Protein AF-A0A151BW01-F1 (afdb_monomer)

Solvent-accessible surface area (backbone atoms only — not comparable to full-atom values): 12232 Å² total; per-residue (Å²): 141,89,85,89,82,82,90,78,86,87,81,85,80,91,84,87,87,84,90,73,90,76,81,84,79,89,71,73,76,72,93,70,74,77,77,70,55,69,69,57,53,52,52,72,67,58,71,67,96,60,65,90,52,59,67,59,53,52,50,49,53,52,49,52,55,48,51,51,53,50,50,45,50,50,34,24,42,71,52,39,68,89,53,40,57,84,90,61,43,56,75,69,49,48,53,51,48,44,63,58,44,15,43,91,46,64,37,64,53,49,54,60,50,50,51,54,43,54,59,48,46,71,45,96,42,70,66,41,42,57,49,35,54,53,48,52,52,51,52,51,51,51,50,52,52,50,43,53,54,48,45,55,53,51,50,52,53,45,29,70,74,66,76,41,80,76,61,90,64,50,61,61,50,53,45,57,54,44,52,47,46,75,87,77,42,78,46,44,70,88,50,52,70,75,52,87,85,132

Radius of gyration: 32.84 Å; Cα contacts (8 Å, |Δi|>4): 113; chains: 1; bounding box: 94×58×74 Å

Structure (mmCIF, N/CA/C/O backbone):
data_AF-A0A151BW01-F1
#
_entry.id   AF-A0A151BW01-F1
#
loop_
_atom_site.group_PDB
_atom_site.id
_atom_site.type_symbol
_atom_site.label_atom_id
_atom_site.label_alt_id
_atom_site.label_comp_id
_atom_site.label_asym_id
_atom_site.label_entity_id
_atom_site.label_seq_id
_atom_site.pdbx_PDB_ins_code
_atom_site.Cartn_x
_atom_site.Cartn_y
_atom_site.Cartn_z
_atom_site.occupancy
_atom_site.B_iso_or_equiv
_atom_site.auth_seq_id
_atom_site.auth_comp_id
_atom_site.auth_asym_id
_atom_site.auth_atom_id
_atom_site.pdbx_PDB_model_num
ATOM 1 N N . MET A 1 1 ? -10.322 -36.335 32.040 1.00 43.22 1 MET A N 1
ATOM 2 C CA . MET A 1 1 ? -11.675 -36.207 32.621 1.00 43.22 1 MET A CA 1
ATOM 3 C C . MET A 1 1 ? -12.590 -35.626 31.557 1.00 43.22 1 MET A C 1
ATOM 5 O O . MET A 1 1 ? -12.487 -34.445 31.257 1.00 43.22 1 MET A O 1
ATOM 9 N N . PHE A 1 2 ? -13.390 -36.480 30.919 1.00 48.53 2 PHE A N 1
ATOM 10 C CA . PHE A 1 2 ? -14.370 -36.104 29.899 1.00 48.53 2 PHE A CA 1
ATOM 11 C C . PHE A 1 2 ? -15.756 -36.086 30.546 1.00 48.53 2 PHE A C 1
ATOM 13 O O . PHE A 1 2 ? -16.154 -37.080 31.145 1.00 48.53 2 PHE A O 1
ATOM 20 N N . GLY A 1 3 ? -16.472 -34.968 30.431 1.00 44.78 3 GLY A N 1
ATOM 21 C CA . GLY A 1 3 ? -17.855 -34.820 30.879 1.00 44.78 3 GLY A CA 1
ATOM 22 C C . GLY A 1 3 ? -18.691 -34.240 29.745 1.00 44.78 3 GLY A C 1
ATOM 23 O O . GLY A 1 3 ? -18.504 -33.087 29.367 1.00 44.78 3 GLY A O 1
ATOM 24 N N . ARG A 1 4 ? -19.564 -35.074 29.176 1.00 48.62 4 ARG A N 1
ATOM 25 C CA . ARG A 1 4 ? -20.516 -34.761 28.105 1.00 48.62 4 ARG A CA 1
ATOM 26 C C . ARG A 1 4 ? -21.902 -34.629 28.737 1.00 48.62 4 ARG A C 1
ATOM 28 O O . ARG A 1 4 ? -22.382 -35.587 29.332 1.00 48.62 4 ARG A O 1
ATOM 35 N N . SER A 1 5 ? -22.550 -33.482 28.578 1.00 41.91 5 SER A N 1
ATOM 36 C CA . SER A 1 5 ? -23.976 -33.279 28.871 1.00 41.91 5 SER A CA 1
ATOM 37 C C . SER A 1 5 ? -24.581 -32.523 27.686 1.00 41.91 5 SER A C 1
ATOM 39 O O . SER A 1 5 ? -24.151 -31.410 27.408 1.00 41.91 5 SER A O 1
ATOM 41 N N . LYS A 1 6 ? -25.292 -33.215 26.793 1.00 39.84 6 LYS A N 1
ATOM 42 C CA . LYS A 1 6 ? -26.737 -33.522 26.803 1.00 39.84 6 LYS A CA 1
ATOM 43 C C . LYS A 1 6 ? -27.500 -32.381 26.122 1.00 39.84 6 LYS A C 1
ATOM 45 O O . LYS A 1 6 ? -27.842 -31.388 26.751 1.00 39.84 6 LYS A O 1
ATOM 50 N N . ASP A 1 7 ? -27.689 -32.560 24.818 1.00 40.50 7 ASP A N 1
ATOM 51 C CA . ASP A 1 7 ? -28.583 -31.771 23.980 1.00 40.50 7 ASP A CA 1
ATOM 52 C C . ASP A 1 7 ? -30.031 -31.970 24.441 1.00 40.50 7 ASP A C 1
ATOM 54 O O . ASP A 1 7 ? -30.481 -33.100 24.643 1.00 40.50 7 ASP A O 1
ATOM 58 N N . SER A 1 8 ? -30.764 -30.871 24.579 1.00 38.38 8 SER A N 1
ATOM 59 C CA . SER A 1 8 ? -32.223 -30.864 24.595 1.00 38.38 8 SER A CA 1
ATOM 60 C C . SER A 1 8 ? -32.685 -29.881 23.530 1.00 38.38 8 SER A C 1
ATOM 62 O O . SER A 1 8 ? -32.429 -28.679 23.611 1.00 38.38 8 SER A O 1
ATOM 64 N N . VAL A 1 9 ? -33.295 -30.468 22.509 1.00 41.62 9 VAL A N 1
ATOM 65 C CA . VAL A 1 9 ? -33.864 -29.862 21.312 1.00 41.62 9 VAL A CA 1
ATOM 66 C C . VAL A 1 9 ? -34.928 -28.829 21.682 1.00 41.62 9 VAL A C 1
ATOM 68 O O . VAL A 1 9 ? -35.750 -29.044 22.568 1.00 41.62 9 VAL A O 1
ATOM 71 N N . VAL A 1 10 ? -34.870 -27.700 20.981 1.00 36.47 10 VAL A N 1
ATOM 72 C CA . VAL A 1 10 ? -35.863 -26.628 20.978 1.00 36.47 10 VAL A CA 1
ATOM 73 C C . VAL A 1 10 ? -36.967 -27.023 20.001 1.00 36.47 10 VAL A C 1
ATOM 75 O O . VAL A 1 10 ? -36.716 -27.087 18.801 1.00 36.47 10 VAL A O 1
ATOM 78 N N . GLU A 1 11 ? -38.180 -27.241 20.499 1.00 39.88 11 GLU A N 1
ATOM 79 C CA . GLU A 1 11 ? -39.394 -27.189 19.683 1.00 39.88 11 GLU A CA 1
ATOM 80 C C . GLU A 1 11 ? -40.162 -25.908 20.009 1.00 39.88 11 GLU A C 1
ATOM 82 O O . GLU A 1 11 ? -40.456 -25.586 21.158 1.00 39.88 11 GLU A O 1
ATOM 87 N N . THR A 1 12 ? -40.432 -25.152 18.950 1.00 38.84 12 THR A N 1
ATOM 88 C CA . THR A 1 12 ? -41.345 -24.009 18.924 1.00 38.84 12 THR A CA 1
ATOM 89 C C . THR A 1 12 ? -42.757 -24.548 18.707 1.00 38.84 12 THR A C 1
ATOM 91 O O . THR A 1 12 ? -42.923 -25.451 17.888 1.00 38.84 12 THR A O 1
ATOM 94 N N . PRO A 1 13 ? -43.784 -23.954 19.330 1.00 42.38 13 PRO A N 1
ATOM 95 C CA . PRO A 1 13 ? -44.940 -23.613 18.506 1.00 42.38 13 PRO A CA 1
ATOM 96 C C . PRO A 1 13 ? -45.416 -22.175 18.716 1.00 42.38 13 PRO A C 1
ATOM 98 O O . PRO A 1 13 ? -45.634 -21.700 19.829 1.00 42.38 13 PRO A O 1
ATOM 101 N N . GLN A 1 14 ? -45.607 -21.508 17.580 1.00 37.25 14 GLN A N 1
ATOM 102 C CA . GLN A 1 14 ? -46.474 -20.351 17.425 1.00 37.25 14 GLN A CA 1
ATOM 103 C C . GLN A 1 14 ? -47.928 -20.753 17.704 1.00 37.25 14 GLN A C 1
ATOM 105 O O . GLN A 1 14 ? -48.396 -21.742 17.148 1.00 37.25 14 GLN A O 1
ATOM 110 N N . ALA A 1 15 ? -48.654 -19.934 18.464 1.00 34.16 15 ALA A N 1
ATOM 111 C CA . ALA A 1 15 ? -50.074 -19.670 18.244 1.00 34.16 15 ALA A CA 1
ATOM 112 C C . ALA A 1 15 ? -50.469 -18.364 18.954 1.00 34.16 15 ALA A C 1
ATOM 114 O O . ALA A 1 15 ? -50.120 -18.114 20.105 1.00 34.16 15 ALA A O 1
ATOM 115 N N . THR A 1 16 ? -51.186 -17.518 18.232 1.00 33.16 16 THR A N 1
ATOM 116 C CA . THR A 1 16 ? -51.875 -16.297 18.670 1.00 33.16 16 THR A CA 1
ATOM 117 C C . THR A 1 16 ? -53.297 -16.429 18.112 1.00 33.16 16 THR A C 1
ATOM 119 O O . THR A 1 16 ? -53.435 -17.049 17.057 1.00 33.16 16 THR A O 1
ATOM 122 N N . PRO A 1 17 ? -54.317 -15.728 18.620 1.00 45.53 17 PRO A N 1
ATOM 123 C CA . PRO A 1 17 ? -54.811 -15.581 19.991 1.00 45.53 17 PRO A CA 1
ATOM 124 C C . PRO A 1 17 ? -56.249 -16.147 20.110 1.00 45.53 17 PRO A C 1
ATOM 126 O O . PRO A 1 17 ? -57.009 -16.091 19.150 1.00 45.53 17 PRO A O 1
ATOM 129 N N . GLU A 1 18 ? -56.687 -16.588 21.291 1.00 39.75 18 GLU A N 1
ATOM 130 C CA . GLU A 1 18 ? -58.127 -16.681 21.576 1.00 39.75 18 GLU A CA 1
ATOM 131 C C . GLU A 1 18 ? -58.464 -15.850 22.810 1.00 39.75 18 GLU A C 1
ATOM 133 O O . GLU A 1 18 ? -57.923 -16.025 23.902 1.00 39.75 18 GLU A O 1
ATOM 138 N N . VAL A 1 19 ? -59.323 -14.866 22.562 1.00 42.59 19 VAL A N 1
ATOM 139 C CA . VAL A 1 19 ? -59.980 -14.022 23.545 1.00 42.59 19 VAL A CA 1
ATOM 140 C C . VAL A 1 19 ? -61.129 -14.838 24.117 1.00 42.59 19 VAL A C 1
ATOM 142 O O . VAL A 1 19 ? -62.092 -15.129 23.416 1.00 42.59 19 VAL A O 1
ATOM 145 N N . SER A 1 20 ? -61.051 -15.1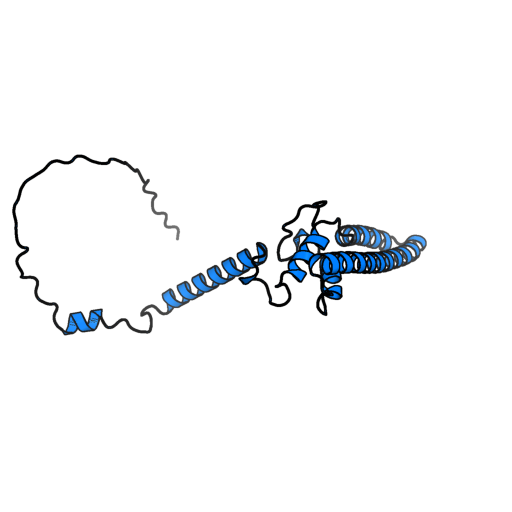64 25.399 1.00 41.81 20 SER A N 1
ATOM 146 C CA . SER A 1 20 ? -62.217 -15.542 26.186 1.00 41.81 20 SER A CA 1
ATOM 147 C C . SER A 1 20 ? -62.223 -14.688 27.442 1.00 41.81 20 SER A C 1
ATOM 149 O O . SER A 1 20 ? -61.386 -14.845 28.334 1.00 41.81 20 SER A O 1
ATOM 151 N N . GLU A 1 21 ? -63.151 -13.735 27.447 1.00 49.31 21 GLU A N 1
ATOM 152 C CA . GLU A 1 21 ? -63.582 -12.985 28.613 1.00 49.31 21 GLU A CA 1
ATOM 153 C C . GLU A 1 21 ? -63.862 -13.938 29.775 1.00 49.31 21 GLU A C 1
ATOM 155 O O . GLU A 1 21 ? -64.714 -14.821 29.684 1.00 49.31 21 GLU A O 1
ATOM 160 N N . VAL A 1 22 ? -63.201 -13.701 30.905 1.00 43.34 22 VAL A N 1
ATOM 161 C CA . VAL A 1 22 ? -63.796 -14.018 32.199 1.00 43.34 22 VAL A CA 1
ATOM 162 C C . VAL A 1 22 ? -63.740 -12.752 33.031 1.00 43.34 22 VAL A C 1
ATOM 164 O O . VAL A 1 22 ? -62.682 -12.242 33.401 1.00 43.34 22 VAL A O 1
ATOM 167 N N . LEU A 1 23 ? -64.936 -12.211 33.212 1.00 38.78 23 LEU A N 1
ATOM 168 C CA . LEU A 1 23 ? -65.276 -11.064 34.021 1.00 38.78 23 LEU A CA 1
ATOM 169 C C . LEU A 1 23 ? -64.664 -11.148 35.422 1.00 38.78 23 LEU A C 1
ATOM 171 O O . LEU A 1 23 ? -64.753 -12.162 36.106 1.00 38.78 23 LEU A O 1
ATOM 175 N N . ALA A 1 24 ? -64.123 -10.005 35.837 1.00 45.88 24 ALA A N 1
ATOM 176 C CA . ALA A 1 24 ? -64.207 -9.459 37.183 1.00 45.88 24 ALA A CA 1
ATOM 177 C C . ALA A 1 24 ? -64.092 -10.454 38.353 1.00 45.88 24 ALA A C 1
ATOM 179 O O . ALA A 1 24 ? -65.072 -10.958 38.893 1.00 45.88 24 ALA A O 1
ATOM 180 N N . THR A 1 25 ? -62.895 -10.524 38.924 1.00 35.81 25 THR A N 1
ATOM 181 C CA . THR A 1 25 ? -62.794 -10.394 40.379 1.00 35.81 25 THR A CA 1
ATOM 182 C C . THR A 1 25 ? -61.649 -9.444 40.677 1.00 35.81 25 THR A C 1
ATOM 184 O O . THR A 1 25 ? -60.477 -9.764 40.500 1.00 35.81 25 THR A O 1
ATOM 187 N N . GLY A 1 26 ? -62.004 -8.223 41.075 1.00 41.78 26 GLY A N 1
ATOM 188 C CA . GLY A 1 26 ? -61.075 -7.288 41.684 1.00 41.78 26 GLY A CA 1
ATOM 189 C C . GLY A 1 26 ? -60.636 -7.827 43.038 1.00 41.78 26 GLY A C 1
ATOM 190 O O . GLY A 1 26 ? -61.122 -7.380 44.070 1.00 41.78 26 GLY A O 1
ATOM 191 N N . GLU A 1 27 ? -59.705 -8.776 43.050 1.00 42.97 27 GLU A N 1
ATOM 192 C CA . GLU A 1 27 ? -58.884 -9.002 44.228 1.00 42.97 27 GLU A CA 1
ATOM 193 C C . GLU A 1 27 ? -57.796 -7.935 44.221 1.00 42.97 27 GLU A C 1
ATOM 195 O O . GLU A 1 27 ? -56.745 -8.051 43.591 1.00 42.97 27 GLU A O 1
ATOM 200 N N . THR A 1 28 ? -58.075 -6.837 44.921 1.00 50.56 28 THR A N 1
ATOM 201 C CA . THR A 1 28 ? -57.032 -5.923 45.370 1.00 50.56 28 THR A CA 1
ATOM 202 C C . THR A 1 28 ? -55.986 -6.763 46.096 1.00 50.56 28 THR A C 1
ATOM 204 O O . THR A 1 28 ? -56.240 -7.302 47.173 1.00 50.56 28 THR A O 1
ATOM 207 N N . ALA A 1 29 ? -54.820 -6.944 45.465 1.00 54.56 29 ALA A N 1
ATOM 208 C CA . ALA A 1 29 ? -53.708 -7.684 46.041 1.00 54.56 29 ALA A CA 1
ATOM 209 C C . ALA A 1 29 ? -53.467 -7.145 47.453 1.00 54.56 29 ALA A C 1
ATOM 211 O O . ALA A 1 29 ? -53.063 -5.990 47.622 1.00 54.56 29 ALA A O 1
ATOM 212 N N . LYS A 1 30 ? -53.803 -7.958 48.463 1.00 53.34 30 LYS A N 1
ATOM 213 C CA . LYS A 1 30 ? -53.772 -7.565 49.872 1.00 53.34 30 LYS A CA 1
ATOM 214 C C . LYS A 1 30 ? -52.422 -6.912 50.152 1.00 53.34 30 LYS A C 1
ATOM 216 O O . LYS A 1 30 ? -51.369 -7.533 49.988 1.00 53.34 30 LYS A O 1
ATOM 221 N N . LYS A 1 31 ? -52.457 -5.634 50.535 1.00 57.66 31 LYS A N 1
ATOM 222 C CA . LYS A 1 31 ? -51.293 -4.822 50.900 1.00 57.66 31 LYS A CA 1
ATOM 223 C C . LYS A 1 31 ? -50.710 -5.393 52.194 1.00 57.66 31 LYS A C 1
ATOM 225 O O . LYS A 1 31 ? -51.052 -4.963 53.285 1.00 57.66 31 LYS A O 1
ATOM 230 N N . GLY A 1 32 ? -49.911 -6.443 52.053 1.00 55.53 32 GLY A N 1
ATOM 231 C CA . GLY A 1 32 ? -49.445 -7.271 53.164 1.00 55.53 32 GLY A CA 1
ATOM 232 C C . GLY A 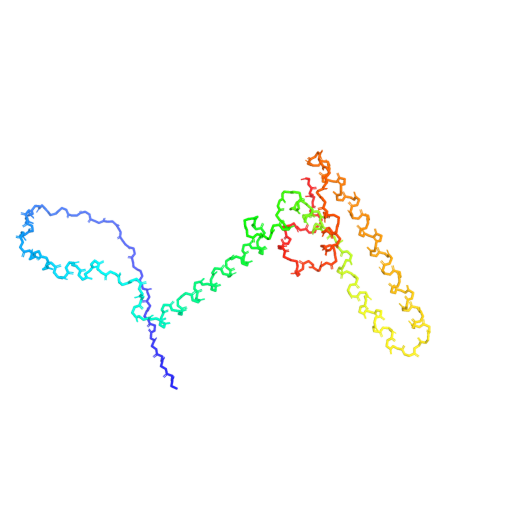1 32 ? -48.105 -7.945 52.897 1.00 55.53 32 GLY A C 1
ATOM 233 O O . GLY A 1 32 ? -47.732 -8.862 53.621 1.00 55.53 32 GLY A O 1
ATOM 234 N N . ARG A 1 33 ? -47.359 -7.508 51.873 1.00 63.50 33 ARG A N 1
ATOM 235 C CA . ARG A 1 33 ? -45.932 -7.831 51.816 1.00 63.50 33 ARG A CA 1
ATOM 236 C C . ARG A 1 33 ? -45.209 -6.908 52.795 1.00 63.50 33 ARG A C 1
ATOM 238 O O . ARG A 1 33 ? -45.363 -5.692 52.661 1.00 63.50 33 ARG A O 1
ATOM 245 N N . PRO A 1 34 ? -44.471 -7.457 53.778 1.00 75.94 34 PRO A N 1
ATOM 246 C CA . PRO A 1 34 ? -43.636 -6.656 54.655 1.00 75.94 34 PRO A CA 1
ATOM 247 C C . PRO A 1 34 ? -42.766 -5.743 53.798 1.00 75.94 34 PRO A C 1
ATOM 249 O O . PRO A 1 34 ? -42.139 -6.206 52.840 1.00 75.94 34 PRO A O 1
ATOM 252 N N . THR A 1 35 ? -42.748 -4.448 54.107 1.00 71.50 35 THR A N 1
ATOM 253 C CA . THR A 1 35 ? -41.733 -3.566 53.541 1.00 71.50 35 THR A CA 1
ATOM 254 C C . THR A 1 35 ? -40.372 -4.162 53.905 1.00 71.50 35 THR A C 1
ATOM 256 O O . THR A 1 35 ? -40.151 -4.472 55.081 1.00 71.50 35 THR A O 1
ATOM 259 N N . PRO A 1 36 ? -39.486 -4.409 52.921 1.00 74.62 36 PRO A N 1
ATOM 260 C CA . PRO A 1 36 ? -38.210 -5.053 53.186 1.00 74.62 36 PRO A CA 1
ATOM 261 C C . PRO A 1 36 ? -37.475 -4.265 54.262 1.00 74.62 36 PRO A C 1
ATOM 263 O O . PRO A 1 36 ? -37.464 -3.028 54.268 1.00 74.62 36 PRO A O 1
ATOM 266 N N . LYS A 1 37 ? -36.908 -4.992 55.222 1.00 76.81 37 LYS A N 1
ATOM 267 C CA . LYS A 1 37 ? -36.262 -4.393 56.387 1.00 76.81 37 LYS A CA 1
ATOM 268 C C . LYS A 1 37 ? -35.158 -3.468 55.876 1.00 76.81 37 LYS A C 1
ATOM 270 O O . LYS A 1 37 ? -34.424 -3.842 54.968 1.00 76.81 37 LYS A O 1
ATOM 275 N N . ARG A 1 38 ? -35.007 -2.268 56.451 1.00 76.69 38 ARG A N 1
ATOM 276 C CA . ARG A 1 38 ? -34.058 -1.236 55.973 1.00 76.69 38 ARG A CA 1
ATOM 277 C C . ARG A 1 38 ? -32.662 -1.789 55.634 1.00 76.69 38 ARG A C 1
ATOM 279 O O . ARG A 1 38 ? -32.076 -1.393 54.638 1.00 76.69 38 ARG A O 1
ATOM 286 N N . LYS A 1 39 ? -32.175 -2.763 56.410 1.00 75.12 39 LYS A N 1
ATOM 287 C CA . LYS A 1 39 ? -30.898 -3.462 56.188 1.00 75.12 39 LYS A CA 1
ATOM 288 C C . LYS A 1 39 ? -30.840 -4.253 54.869 1.00 75.12 39 LYS A C 1
ATOM 290 O O . LYS A 1 39 ? -29.799 -4.270 54.226 1.00 75.12 39 LYS A O 1
ATOM 295 N N . GLU A 1 40 ? -31.930 -4.897 54.469 1.00 75.31 40 GLU A N 1
ATOM 296 C CA . GLU A 1 40 ? -32.047 -5.649 53.210 1.00 75.31 40 GLU A CA 1
ATOM 297 C C . GLU A 1 40 ? -32.170 -4.701 52.015 1.00 75.31 40 GLU A C 1
ATOM 299 O O . GLU A 1 40 ? -31.517 -4.915 50.997 1.00 75.31 40 GLU A O 1
ATOM 304 N N . ALA A 1 41 ? -32.925 -3.607 52.169 1.00 74.94 41 ALA A N 1
ATOM 305 C CA . ALA A 1 41 ? -32.990 -2.549 51.163 1.00 74.94 41 ALA A CA 1
ATOM 306 C C . ALA A 1 41 ? -31.609 -1.898 50.952 1.00 74.94 41 ALA A C 1
ATOM 308 O O . ALA A 1 41 ? -31.155 -1.757 49.819 1.00 74.94 41 ALA A O 1
ATOM 309 N N . GLU A 1 42 ? -30.894 -1.575 52.035 1.00 75.62 42 GLU A N 1
ATOM 310 C CA . GLU A 1 42 ? -29.533 -1.031 51.978 1.00 75.62 42 GLU A CA 1
ATOM 311 C C . GLU A 1 42 ? -28.520 -2.035 51.406 1.00 75.62 42 GLU A C 1
ATOM 313 O O . GLU A 1 42 ? -27.635 -1.630 50.659 1.00 75.62 42 GLU A O 1
ATOM 318 N N . ALA A 1 43 ? -28.636 -3.334 51.703 1.00 71.75 43 ALA A N 1
ATOM 319 C CA . ALA A 1 43 ? -27.770 -4.366 51.127 1.00 71.75 43 ALA A CA 1
ATOM 320 C C . ALA A 1 43 ? -28.016 -4.562 49.621 1.00 71.75 43 ALA A C 1
ATOM 322 O O . ALA A 1 43 ? -27.059 -4.684 48.864 1.00 71.75 43 ALA A O 1
ATOM 323 N N . ALA A 1 44 ? -29.273 -4.516 49.173 1.00 69.31 44 ALA A N 1
ATOM 324 C CA . ALA A 1 44 ? -29.622 -4.581 47.753 1.00 69.31 44 ALA A CA 1
ATOM 325 C C . ALA A 1 44 ? -29.164 -3.335 46.967 1.00 69.31 44 ALA A C 1
ATOM 327 O O . ALA A 1 44 ? -28.837 -3.426 45.782 1.00 69.31 44 ALA A O 1
ATOM 328 N N . LEU A 1 45 ? -29.109 -2.172 47.627 1.00 70.56 45 LEU A N 1
ATOM 329 C CA . LEU A 1 45 ? -28.576 -0.920 47.075 1.00 70.56 45 LEU A CA 1
ATOM 330 C C . LEU A 1 45 ? -27.039 -0.873 47.069 1.00 70.56 45 LEU A C 1
ATOM 332 O O . LEU A 1 45 ? -26.447 -0.180 46.239 1.00 70.56 45 LEU A O 1
ATOM 336 N N . ARG A 1 46 ? -26.371 -1.625 47.953 1.00 69.38 46 ARG A N 1
ATOM 337 C CA . ARG A 1 46 ? -24.909 -1.759 47.985 1.00 69.38 46 ARG A CA 1
ATOM 338 C C . ARG A 1 46 ? -24.447 -2.692 46.866 1.00 69.38 46 ARG A C 1
ATOM 340 O O . ARG A 1 46 ? -24.160 -3.861 47.086 1.00 69.38 46 ARG A O 1
ATOM 347 N N . ARG A 1 47 ? -24.321 -2.155 45.652 1.00 64.69 47 ARG A N 1
ATOM 348 C CA . ARG A 1 47 ? -23.511 -2.782 44.599 1.00 64.69 47 ARG A CA 1
ATOM 349 C C . ARG A 1 47 ? -22.036 -2.503 44.906 1.00 64.69 47 ARG A C 1
ATOM 351 O O . ARG A 1 47 ? -21.635 -1.340 44.817 1.00 64.69 47 ARG A O 1
ATOM 358 N N . PRO A 1 48 ? -21.228 -3.501 45.304 1.00 66.44 48 PRO A N 1
ATOM 359 C CA . PRO A 1 48 ? -19.813 -3.271 45.549 1.00 66.44 48 PRO A CA 1
ATOM 360 C C . PRO A 1 48 ? -19.147 -2.809 44.248 1.00 66.44 48 PRO A C 1
ATOM 362 O O . PRO A 1 48 ? -19.340 -3.400 43.187 1.00 66.44 48 PRO A O 1
ATOM 365 N N . LEU A 1 49 ? -18.353 -1.739 44.332 1.00 64.12 49 LEU A N 1
ATOM 366 C CA . LEU A 1 49 ? -17.623 -1.160 43.194 1.00 64.12 49 LEU A CA 1
ATOM 367 C C . LEU A 1 49 ? -16.593 -2.147 42.597 1.00 64.12 49 LEU A C 1
ATOM 369 O O . LEU A 1 49 ? -16.088 -1.944 41.496 1.00 64.12 49 LEU A O 1
ATOM 373 N N . VAL A 1 50 ? -16.284 -3.219 43.334 1.00 61.03 50 VAL A N 1
ATOM 374 C CA . VAL A 1 50 ? -15.390 -4.309 42.948 1.00 61.03 50 VAL A CA 1
ATOM 375 C C . VAL A 1 50 ? -16.217 -5.596 42.860 1.00 61.03 50 VAL A C 1
ATOM 377 O O . VAL A 1 50 ? -16.820 -5.977 43.862 1.00 61.03 50 VAL A O 1
ATOM 380 N N . PRO A 1 51 ? -16.242 -6.285 41.704 1.00 66.50 51 PRO A N 1
ATOM 381 C CA . PRO A 1 51 ? -16.875 -7.594 41.584 1.00 66.50 51 PRO A CA 1
ATOM 382 C C . PRO A 1 51 ? -16.262 -8.571 42.591 1.00 66.50 51 PRO A C 1
ATOM 384 O O . PRO A 1 51 ? -15.034 -8.681 42.657 1.00 66.50 51 PRO A O 1
ATOM 387 N N . GLU A 1 52 ? -17.098 -9.276 43.357 1.00 69.69 52 GLU A N 1
ATOM 388 C CA . GLU A 1 52 ? -16.627 -10.218 44.386 1.00 69.69 52 GLU A CA 1
ATOM 389 C C . GLU A 1 52 ? -15.727 -11.309 43.782 1.00 69.69 52 GLU A C 1
ATOM 391 O O . GLU A 1 52 ? -14.671 -11.631 44.328 1.00 69.69 52 GLU A O 1
ATOM 396 N N . ASP A 1 53 ? -16.041 -11.754 42.562 1.00 72.88 53 ASP A N 1
ATOM 397 C CA . ASP A 1 53 ? -15.176 -12.622 41.770 1.00 72.88 53 ASP A CA 1
ATOM 398 C C . ASP A 1 53 ? -14.232 -11.827 40.856 1.00 72.88 53 ASP A C 1
ATOM 400 O O . ASP A 1 53 ? -14.395 -11.718 39.637 1.00 72.88 53 ASP A O 1
ATOM 404 N N . ARG A 1 54 ? -13.133 -11.332 41.432 1.00 73.69 54 ARG A N 1
ATOM 405 C CA . ARG A 1 54 ? -12.065 -10.645 40.672 1.00 73.69 54 ARG A CA 1
ATOM 406 C C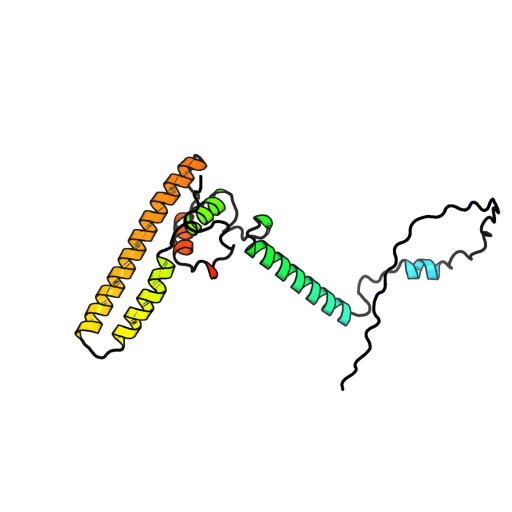 . ARG A 1 54 ? -11.516 -11.495 39.513 1.00 73.69 54 ARG A C 1
ATOM 408 O O . ARG A 1 54 ? -11.021 -10.948 38.527 1.00 73.69 54 ARG A O 1
ATOM 415 N N . LYS A 1 55 ? -11.583 -12.832 39.613 1.00 76.69 55 LYS A N 1
ATOM 416 C CA . LYS A 1 55 ? -11.130 -13.766 38.564 1.00 76.69 55 LYS A CA 1
ATOM 417 C C . LYS A 1 55 ? -12.102 -13.842 37.381 1.00 76.69 55 LYS A C 1
ATOM 419 O O . LYS A 1 55 ? -11.626 -13.827 36.243 1.00 76.69 55 LYS A O 1
ATOM 424 N N . SER A 1 56 ? -13.415 -13.907 37.620 1.00 80.12 56 SER A N 1
ATOM 425 C CA . SER A 1 56 ? -14.418 -13.915 36.543 1.00 80.12 56 SER A CA 1
ATOM 426 C C . SER A 1 56 ? -14.472 -12.549 35.861 1.00 80.12 56 SER A C 1
ATOM 428 O O . SER A 1 56 ? -14.316 -12.484 34.645 1.00 80.12 56 SER A O 1
ATOM 430 N N . ALA A 1 57 ? -14.477 -11.461 36.636 1.00 80.88 57 ALA A N 1
ATOM 431 C CA . ALA A 1 57 ? -14.453 -10.097 36.113 1.00 80.88 57 ALA A CA 1
ATOM 432 C C . ALA A 1 57 ? -13.206 -9.811 35.260 1.00 80.88 57 ALA A C 1
ATOM 434 O O . ALA A 1 57 ? -13.293 -9.209 34.192 1.00 80.88 57 ALA A O 1
ATOM 435 N N . LYS A 1 58 ? -12.022 -10.298 35.665 1.00 83.44 58 LYS A N 1
ATOM 436 C CA . LYS A 1 58 ? -10.798 -10.172 34.852 1.00 83.44 58 LYS A CA 1
ATOM 437 C C . LYS A 1 58 ? -10.876 -10.983 33.553 1.00 83.44 58 LYS A C 1
ATOM 439 O O . LYS A 1 58 ? -10.327 -10.560 32.534 1.00 83.44 58 LYS A O 1
ATOM 444 N N . LYS A 1 59 ? -11.522 -12.154 33.576 1.00 86.12 59 LYS A N 1
ATOM 445 C CA . LYS A 1 59 ? -11.733 -12.990 32.384 1.00 86.12 59 LYS A CA 1
ATOM 446 C C . LYS A 1 59 ? -12.720 -12.327 31.422 1.00 86.12 59 LYS A C 1
ATOM 448 O O . LYS A 1 59 ? -12.439 -12.275 30.228 1.00 86.12 59 LYS A O 1
ATOM 453 N N . GLU A 1 60 ? -13.809 -11.771 31.939 1.00 86.31 60 GLU A N 1
ATOM 454 C CA . GLU A 1 60 ? -14.806 -11.017 31.177 1.00 86.31 60 GLU A CA 1
ATOM 455 C C . GLU A 1 60 ? -14.210 -9.750 30.569 1.00 86.31 60 GLU A C 1
ATOM 457 O O . GLU A 1 60 ? -14.295 -9.576 29.359 1.00 86.31 60 GLU A O 1
ATOM 462 N N . ALA A 1 61 ? -13.485 -8.943 31.349 1.00 87.19 61 ALA A N 1
ATOM 463 C CA . ALA A 1 61 ? -12.784 -7.765 30.839 1.00 87.19 61 ALA A CA 1
ATOM 464 C C . ALA A 1 61 ? -11.778 -8.127 29.731 1.00 87.19 61 ALA A C 1
ATOM 466 O O . ALA A 1 61 ? -11.646 -7.421 28.732 1.00 87.19 61 ALA A O 1
ATOM 467 N N . ARG A 1 62 ? -11.078 -9.266 29.858 1.00 90.00 62 ARG A N 1
ATOM 468 C CA . ARG A 1 62 ? -10.172 -9.757 28.807 1.00 90.00 62 ARG A CA 1
ATOM 469 C C . ARG A 1 62 ? -10.927 -10.192 27.552 1.00 90.00 62 ARG A C 1
ATOM 471 O O . ARG A 1 62 ? -10.414 -9.986 26.453 1.00 90.00 62 ARG A O 1
ATOM 478 N N . ASN A 1 63 ? -12.092 -10.815 27.699 1.00 91.44 63 ASN A N 1
ATOM 479 C CA . ASN A 1 63 ? -12.927 -11.226 26.573 1.00 91.44 63 ASN A CA 1
ATOM 480 C C . ASN A 1 63 ? -13.530 -10.009 25.863 1.00 91.44 63 ASN A C 1
ATOM 482 O O . ASN A 1 63 ? -13.362 -9.892 24.654 1.00 91.44 63 ASN A O 1
ATOM 486 N N . GLN A 1 64 ? -14.076 -9.048 26.608 1.00 91.31 6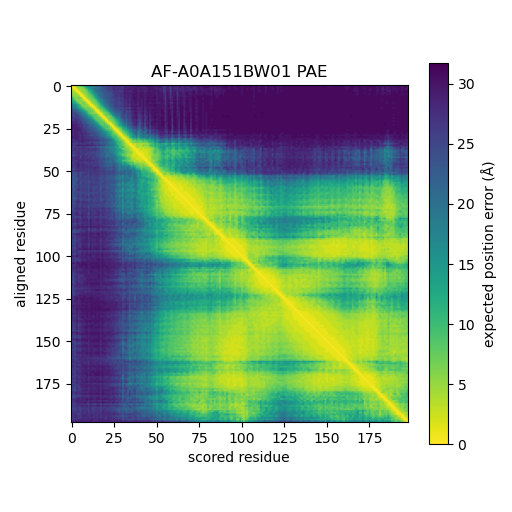4 GLN A N 1
ATOM 487 C CA . GLN A 1 64 ? -14.569 -7.776 26.075 1.00 91.31 64 GLN A CA 1
ATOM 488 C C . GLN A 1 64 ? -13.462 -7.025 25.324 1.00 91.31 64 GLN A C 1
ATOM 490 O O . GLN A 1 64 ? -13.627 -6.686 24.157 1.00 91.31 64 GLN A O 1
ATOM 495 N N . ALA A 1 65 ? -12.265 -6.903 25.910 1.00 91.88 65 ALA A N 1
ATOM 496 C CA . ALA A 1 65 ? -11.127 -6.280 25.233 1.00 91.88 65 ALA A CA 1
ATOM 497 C C . ALA A 1 65 ? -10.689 -7.033 23.958 1.00 91.88 65 ALA A C 1
ATOM 499 O O . ALA A 1 65 ? -10.178 -6.426 23.015 1.00 91.88 65 ALA A O 1
ATOM 500 N N . ARG A 1 66 ? -10.845 -8.365 23.903 1.00 92.94 66 ARG A N 1
ATOM 501 C CA . ARG A 1 66 ? -10.581 -9.154 22.685 1.00 92.94 66 ARG A CA 1
ATOM 502 C C . ARG A 1 66 ? -11.637 -8.894 21.616 1.00 92.94 66 ARG A C 1
ATOM 504 O O . ARG A 1 66 ? -11.270 -8.722 20.456 1.00 92.94 66 ARG A O 1
ATOM 511 N N . GLU A 1 67 ? -12.906 -8.849 22.001 1.00 93.19 67 GLU A N 1
ATOM 512 C CA . GLU A 1 67 ? -14.024 -8.560 21.104 1.00 93.19 67 GLU A CA 1
ATOM 513 C C . GLU A 1 67 ? -13.936 -7.147 20.534 1.00 93.19 67 GLU A C 1
ATOM 515 O O . GLU A 1 67 ? -14.048 -6.974 19.325 1.00 93.19 67 GLU A O 1
ATOM 520 N N . GLU A 1 68 ? -13.642 -6.145 21.360 1.00 90.38 68 GLU A N 1
ATOM 521 C CA . GLU A 1 68 ? -13.431 -4.765 20.918 1.00 90.38 68 GLU A CA 1
ATOM 522 C C . GLU A 1 68 ? -12.284 -4.668 19.911 1.00 90.38 68 GLU A C 1
ATOM 524 O O . GLU A 1 68 ? -12.442 -4.090 18.836 1.00 90.38 68 GLU A O 1
ATOM 529 N N . ARG A 1 69 ? -11.142 -5.312 20.191 1.00 89.75 69 ARG A N 1
ATOM 530 C CA . ARG A 1 69 ? -10.015 -5.370 19.243 1.00 89.75 69 ARG A CA 1
ATOM 531 C C . ARG A 1 69 ? -10.399 -6.065 17.939 1.00 89.75 69 ARG A C 1
ATOM 533 O O . ARG A 1 69 ? -9.950 -5.641 16.874 1.00 89.75 69 ARG A O 1
ATOM 540 N N . ALA A 1 70 ? -11.203 -7.125 18.006 1.00 90.44 70 ALA A N 1
ATOM 541 C CA . ALA A 1 70 ? -11.689 -7.825 16.824 1.00 90.44 70 ALA A CA 1
ATOM 542 C C . ALA A 1 70 ? -12.647 -6.947 16.004 1.00 90.44 70 ALA A C 1
ATOM 544 O O . ALA A 1 70 ? -12.492 -6.877 14.787 1.00 90.44 70 ALA A O 1
ATOM 545 N N . ARG A 1 71 ? -13.562 -6.218 16.656 1.00 88.94 71 ARG A N 1
ATOM 546 C CA . ARG A 1 71 ? -14.484 -5.262 16.019 1.00 88.94 71 ARG A CA 1
ATOM 547 C C . ARG A 1 71 ? -13.731 -4.116 15.354 1.00 88.94 71 ARG A C 1
ATOM 549 O O . ARG A 1 71 ? -13.968 -3.843 14.184 1.00 88.94 71 ARG A O 1
ATOM 556 N N . VAL A 1 72 ? -12.765 -3.508 16.046 1.00 87.19 72 VAL A N 1
ATOM 557 C CA . VAL A 1 72 ? -11.918 -2.444 15.482 1.00 87.19 72 VAL A CA 1
ATOM 558 C C . VAL A 1 72 ? -11.122 -2.963 14.287 1.00 87.19 72 VAL A C 1
ATOM 560 O O . VAL A 1 72 ? -11.067 -2.301 13.254 1.00 87.19 72 VAL A O 1
ATOM 563 N N . ARG A 1 73 ? -10.551 -4.171 14.375 1.00 86.06 73 ARG A N 1
ATOM 564 C CA . ARG A 1 73 ? -9.850 -4.791 13.242 1.00 86.06 73 ARG A CA 1
ATOM 565 C C . ARG A 1 73 ? -10.801 -5.067 12.077 1.00 86.06 73 ARG A C 1
ATOM 567 O O . ARG A 1 73 ? -10.434 -4.809 10.937 1.00 86.06 73 ARG A O 1
ATOM 574 N N . ALA A 1 74 ? -12.007 -5.564 12.335 1.00 85.62 74 ALA A N 1
ATOM 575 C CA . ALA A 1 74 ? -13.008 -5.795 11.299 1.00 85.62 74 ALA A CA 1
ATOM 576 C C . ALA A 1 74 ? -13.428 -4.479 10.621 1.00 85.62 74 ALA A C 1
ATOM 578 O O . ALA A 1 74 ? -13.437 -4.411 9.394 1.00 85.62 74 ALA A O 1
ATOM 579 N N . ALA A 1 75 ? -13.663 -3.417 11.395 1.00 84.88 75 ALA A N 1
ATOM 580 C CA . ALA A 1 75 ? -13.992 -2.086 10.886 1.00 84.88 75 ALA A CA 1
ATOM 581 C C . ALA A 1 75 ? -12.838 -1.467 10.072 1.00 84.88 75 ALA A C 1
ATOM 583 O O . ALA A 1 75 ? -13.053 -0.922 8.988 1.00 84.88 75 ALA A O 1
ATOM 584 N N . GLN A 1 76 ? -11.590 -1.638 10.522 1.00 84.38 76 GLN A N 1
ATOM 585 C CA . GLN A 1 76 ? -10.397 -1.261 9.754 1.00 84.38 76 GLN A CA 1
ATOM 586 C C . GLN A 1 76 ? -10.290 -2.036 8.442 1.00 84.38 76 GLN A C 1
ATOM 588 O O . GLN A 1 76 ? -9.952 -1.459 7.414 1.00 84.38 76 GLN A O 1
ATOM 593 N N . MET A 1 77 ? -10.590 -3.335 8.452 1.00 82.75 77 MET A N 1
ATOM 594 C CA . MET A 1 77 ? -10.548 -4.171 7.252 1.00 82.75 77 MET A CA 1
ATOM 595 C C . MET A 1 77 ? -11.662 -3.811 6.264 1.00 82.75 77 MET A C 1
ATOM 597 O O . MET A 1 77 ? -11.406 -3.799 5.060 1.00 82.75 77 MET A O 1
ATOM 601 N N . ALA A 1 78 ? -12.852 -3.469 6.765 1.00 80.81 78 ALA A N 1
ATOM 602 C CA . ALA A 1 78 ? -13.975 -2.955 5.980 1.00 80.81 78 ALA A CA 1
ATOM 603 C C . ALA A 1 78 ? -13.710 -1.544 5.413 1.00 80.81 78 ALA A C 1
ATOM 605 O O . ALA A 1 78 ? -14.327 -1.128 4.431 1.00 80.81 78 ALA A O 1
ATOM 606 N N . GLY A 1 79 ? -12.757 -0.813 5.998 1.00 76.44 79 GLY A N 1
ATOM 607 C CA . GLY A 1 79 ? -12.415 0.544 5.588 1.00 76.44 79 GLY A CA 1
ATOM 608 C C . GLY A 1 79 ? -13.460 1.571 6.014 1.00 76.44 79 GLY A C 1
ATOM 609 O O . GLY A 1 79 ? -13.780 2.460 5.219 1.00 76.44 79 GLY A O 1
ATOM 610 N N . ASP A 1 80 ? -13.989 1.417 7.230 1.00 80.56 80 ASP A N 1
ATOM 611 C CA . ASP A 1 80 ? -14.762 2.436 7.945 1.00 80.56 80 ASP A CA 1
ATOM 612 C C . ASP A 1 80 ? -13.825 3.576 8.385 1.00 80.56 80 ASP A C 1
ATOM 614 O O . ASP A 1 80 ? -12.789 3.340 9.013 1.00 80.56 80 ASP A O 1
ATOM 618 N N . GLU A 1 81 ? -14.164 4.820 8.038 1.00 76.44 81 GLU A N 1
ATOM 619 C CA . GLU A 1 81 ? -13.324 5.990 8.312 1.00 76.44 81 GLU A CA 1
ATOM 620 C C . GLU A 1 81 ? -13.105 6.238 9.811 1.00 76.44 81 GLU A C 1
ATOM 622 O O . GLU A 1 81 ? -12.044 6.736 10.198 1.00 76.44 81 GLU A O 1
ATOM 627 N N . SER A 1 82 ? -14.053 5.829 10.659 1.00 77.12 82 SER A N 1
ATOM 628 C CA . SER A 1 82 ? -13.976 5.998 12.115 1.00 77.12 82 SER A CA 1
ATOM 629 C C . SER A 1 82 ? -12.893 5.122 12.762 1.00 77.12 82 SER A C 1
ATOM 631 O O . SER A 1 82 ? -12.223 5.541 13.711 1.00 77.12 82 SER A O 1
ATOM 633 N N . ALA A 1 83 ? -12.662 3.927 12.210 1.00 78.88 83 ALA A N 1
ATOM 634 C CA . ALA A 1 83 ? -11.750 2.925 12.757 1.00 78.88 83 ALA A CA 1
ATOM 635 C C . ALA A 1 83 ? -10.333 2.987 12.160 1.00 78.88 83 ALA A C 1
ATOM 637 O O . ALA A 1 83 ? -9.403 2.396 12.717 1.00 78.88 83 ALA A O 1
ATOM 638 N N . LEU A 1 84 ? -10.145 3.696 11.040 1.00 81.94 84 LEU A N 1
ATOM 639 C CA . LEU A 1 84 ? -8.847 3.813 10.366 1.00 81.94 84 LEU A CA 1
ATOM 640 C C . LEU A 1 84 ? -7.834 4.630 11.183 1.00 81.94 84 LEU A C 1
ATOM 642 O O . LEU A 1 84 ? -8.233 5.466 11.983 1.00 81.94 84 LEU A O 1
ATOM 646 N N . PRO A 1 85 ? -6.517 4.461 10.997 1.00 81.62 85 PRO A N 1
ATOM 647 C CA . PRO A 1 85 ? -5.528 5.373 11.569 1.00 81.62 85 PRO A CA 1
ATOM 648 C C . PRO A 1 85 ? -5.664 6.792 10.991 1.00 81.62 85 PRO A C 1
ATOM 650 O O . PRO A 1 85 ? -6.001 6.937 9.816 1.00 81.62 85 PRO A O 1
ATOM 653 N N . PRO A 1 86 ? -5.299 7.857 11.730 1.00 79.62 86 PRO A N 1
ATOM 654 C CA . PRO A 1 86 ? -5.351 9.240 11.228 1.00 79.62 86 PRO A CA 1
ATOM 655 C C . PRO A 1 86 ? -4.519 9.452 9.950 1.00 79.62 86 PRO A C 1
ATOM 657 O O . PRO A 1 86 ? -4.798 10.340 9.149 1.00 79.62 86 PRO A O 1
ATOM 660 N N . LYS A 1 87 ? -3.520 8.593 9.711 1.00 78.81 87 LYS A N 1
ATOM 661 C CA . LYS A 1 87 ? -2.715 8.583 8.485 1.00 78.81 87 LYS A CA 1
ATOM 662 C C . LYS A 1 87 ? -3.479 8.122 7.240 1.00 78.81 87 LYS A C 1
ATOM 664 O O . LYS A 1 87 ? -3.073 8.511 6.152 1.00 78.81 87 LYS A O 1
ATOM 669 N N . ASP A 1 88 ? -4.555 7.357 7.379 1.00 80.38 88 ASP A N 1
ATOM 670 C CA . ASP A 1 88 ? -5.324 6.779 6.264 1.00 80.38 88 ASP A CA 1
ATOM 671 C C . ASP A 1 88 ? -6.728 7.385 6.115 1.00 80.38 88 ASP A C 1
ATOM 673 O O . ASP A 1 88 ? -7.434 7.093 5.143 1.00 80.38 88 ASP A O 1
ATOM 677 N N . ARG A 1 89 ? -7.129 8.236 7.068 1.00 81.75 89 ARG A N 1
ATOM 678 C CA . ARG A 1 89 ? -8.419 8.933 7.083 1.00 81.75 89 ARG A CA 1
ATOM 679 C C . ARG A 1 89 ? -8.475 10.080 6.072 1.00 81.75 89 ARG A C 1
ATOM 681 O O . ARG A 1 89 ? -7.469 10.740 5.799 1.00 81.75 89 ARG A O 1
ATOM 688 N N . GLY A 1 90 ? -9.686 10.336 5.583 1.00 86.94 90 GLY A N 1
ATOM 689 C CA . GLY A 1 90 ? -10.045 11.514 4.798 1.00 86.94 90 GLY A CA 1
ATOM 690 C C . GLY A 1 90 ? -10.415 11.217 3.338 1.00 86.94 90 GLY A C 1
ATOM 691 O O . GLY A 1 90 ? -9.897 10.261 2.747 1.00 86.94 90 GLY A O 1
ATOM 692 N N . PRO A 1 91 ? -11.244 12.087 2.726 1.00 87.25 91 PRO A N 1
ATOM 693 C CA . PRO A 1 91 ? -11.837 11.863 1.405 1.00 87.25 91 PRO A CA 1
ATOM 694 C C . PRO A 1 91 ? -10.798 11.842 0.275 1.00 87.25 91 PRO A C 1
ATOM 696 O O . PRO A 1 91 ? -10.913 11.091 -0.690 1.00 87.25 91 PRO A O 1
ATOM 699 N N . VAL A 1 92 ? -9.719 12.618 0.409 1.00 88.38 92 VAL A N 1
ATOM 700 C CA . VAL A 1 92 ? -8.631 12.614 -0.579 1.00 88.38 92 VAL A CA 1
ATOM 701 C C . VAL A 1 92 ? 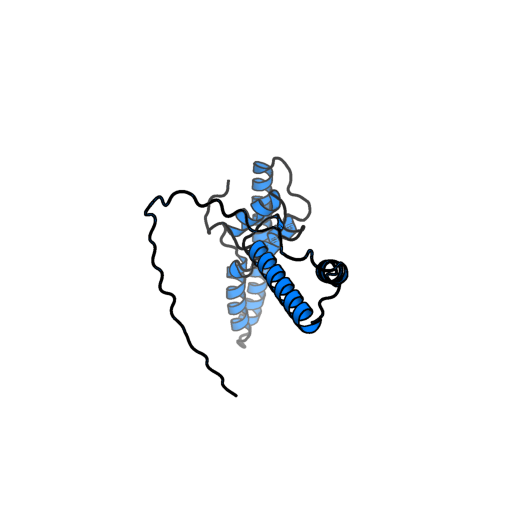-7.862 11.291 -0.540 1.00 88.38 92 VAL A C 1
ATOM 703 O O . VAL A 1 92 ? -7.517 10.739 -1.582 1.00 88.38 92 VAL A O 1
ATOM 706 N N . LYS A 1 93 ? -7.603 10.744 0.655 1.00 88.06 93 LYS A N 1
ATOM 707 C CA . LYS A 1 93 ? -6.854 9.489 0.803 1.00 88.06 93 LYS A CA 1
ATOM 708 C C . LYS A 1 93 ? -7.688 8.279 0.413 1.00 88.06 93 LYS A C 1
ATOM 710 O O . LYS A 1 93 ? -7.133 7.367 -0.191 1.00 88.06 93 LYS A O 1
ATOM 715 N N . SER A 1 94 ? -8.989 8.265 0.709 1.00 87.94 94 SER A N 1
ATOM 716 C CA . SER A 1 94 ? -9.894 7.223 0.208 1.00 87.94 94 SER A CA 1
ATOM 717 C C . SER A 1 94 ? -9.928 7.202 -1.319 1.00 87.94 94 SER A C 1
ATOM 719 O O . SER A 1 94 ? -9.680 6.151 -1.903 1.00 87.94 94 SER A O 1
ATOM 721 N N . TYR A 1 95 ? -10.051 8.364 -1.963 1.00 88.81 95 TYR A N 1
ATOM 722 C CA . TYR A 1 95 ? -10.015 8.455 -3.423 1.00 88.81 95 TYR A CA 1
ATOM 723 C C . TYR A 1 95 ? -8.675 7.999 -4.026 1.00 88.81 95 TYR A C 1
ATOM 725 O O . TYR A 1 95 ? -8.647 7.272 -5.019 1.00 88.81 95 TYR A O 1
ATOM 733 N N . ILE A 1 96 ? -7.544 8.352 -3.400 1.00 88.88 96 ILE A N 1
ATOM 734 C CA . ILE A 1 96 ? -6.224 7.837 -3.804 1.00 88.88 96 ILE A CA 1
ATOM 735 C C . ILE A 1 96 ? -6.174 6.308 -3.684 1.00 88.88 96 ILE A C 1
ATOM 737 O O . ILE A 1 96 ? -5.663 5.650 -4.592 1.00 88.88 96 ILE A O 1
ATOM 741 N N . ARG A 1 97 ? -6.697 5.733 -2.589 1.00 88.38 97 ARG A N 1
ATOM 742 C CA . ARG A 1 97 ? -6.749 4.273 -2.398 1.00 88.38 97 ARG A CA 1
ATOM 743 C C . ARG A 1 97 ? -7.522 3.611 -3.530 1.00 88.38 97 ARG A C 1
ATOM 745 O O . ARG A 1 97 ? -6.990 2.685 -4.133 1.00 88.38 97 ARG A O 1
ATOM 752 N N . ASP A 1 98 ? -8.699 4.127 -3.864 1.00 88.19 98 ASP A N 1
ATOM 753 C CA . ASP A 1 98 ? -9.527 3.574 -4.933 1.00 88.19 98 ASP A CA 1
ATOM 754 C C . ASP A 1 98 ? -8.805 3.665 -6.289 1.00 88.19 98 ASP A C 1
ATOM 756 O O . ASP A 1 98 ? -8.689 2.660 -6.999 1.00 88.19 98 ASP A O 1
ATOM 760 N N . ILE A 1 99 ? -8.206 4.817 -6.628 1.00 87.44 99 ILE A N 1
ATOM 761 C CA . ILE A 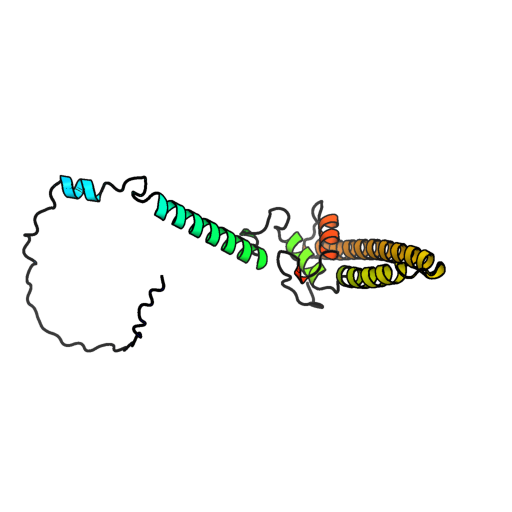1 99 ? -7.438 4.971 -7.878 1.00 87.44 99 ILE A CA 1
ATOM 762 C C . ILE A 1 99 ? -6.284 3.976 -7.948 1.00 87.44 99 ILE A C 1
ATOM 764 O O . ILE A 1 99 ? -6.052 3.399 -9.002 1.00 87.44 99 ILE A O 1
ATOM 768 N N . VAL A 1 100 ? -5.541 3.762 -6.864 1.00 85.44 100 VAL A N 1
ATOM 769 C CA . VAL A 1 100 ? -4.412 2.819 -6.865 1.00 85.44 100 VAL A CA 1
ATOM 770 C C . VAL A 1 100 ? -4.900 1.370 -6.938 1.00 85.44 100 VAL A C 1
ATOM 772 O O . VAL A 1 100 ? -4.281 0.547 -7.617 1.00 85.44 100 VAL A O 1
ATOM 775 N N . ASP A 1 101 ? -6.004 1.054 -6.264 1.00 84.12 101 ASP A N 1
ATOM 776 C CA . ASP A 1 101 ? -6.534 -0.302 -6.119 1.00 84.12 101 ASP A CA 1
ATOM 777 C C . ASP A 1 101 ? -7.335 -0.786 -7.345 1.00 84.12 101 ASP A C 1
ATOM 779 O O . ASP A 1 101 ? -7.414 -1.996 -7.574 1.00 84.12 101 ASP A O 1
ATOM 783 N N . SER A 1 102 ? -7.875 0.127 -8.162 1.00 83.00 102 SER A N 1
ATOM 784 C CA . SER A 1 102 ? -8.539 -0.188 -9.443 1.00 83.00 102 SER A CA 1
ATOM 785 C C . SER A 1 102 ? -7.579 -0.696 -10.524 1.00 83.00 102 SER A C 1
ATOM 787 O O . SER A 1 102 ? -8.009 -1.253 -11.531 1.00 83.00 102 SER A O 1
ATOM 789 N N . ARG A 1 103 ? -6.268 -0.535 -10.341 1.00 77.62 103 ARG A N 1
ATOM 790 C CA . ARG A 1 103 ? -5.260 -0.822 -11.370 1.00 77.62 103 ARG A CA 1
ATOM 791 C C . ARG A 1 103 ? -4.626 -2.187 -11.160 1.00 77.62 103 ARG A C 1
ATOM 793 O O . ARG A 1 103 ? -4.531 -2.690 -10.038 1.00 77.62 103 ARG A O 1
ATOM 800 N N . LEU A 1 104 ? -4.087 -2.737 -12.242 1.00 69.75 104 LEU A N 1
ATOM 801 C CA . LEU A 1 104 ? -3.041 -3.746 -12.136 1.00 69.75 104 LEU A CA 1
ATOM 802 C C . LEU A 1 104 ? -1.785 -3.047 -11.609 1.00 69.75 104 LEU A C 1
ATOM 804 O O . LEU A 1 104 ? -1.234 -2.165 -12.266 1.00 69.75 104 LEU A O 1
ATOM 808 N N . ASN A 1 105 ? -1.398 -3.366 -10.375 1.00 70.31 105 ASN A N 1
ATOM 809 C CA . ASN A 1 105 ? -0.221 -2.776 -9.752 1.00 70.31 105 ASN A CA 1
ATOM 810 C C . ASN A 1 105 ? 1.007 -3.614 -10.103 1.00 70.31 105 ASN A C 1
ATOM 812 O O . ASN A 1 105 ? 1.031 -4.819 -9.856 1.00 70.31 105 ASN A O 1
ATOM 816 N N . VAL A 1 106 ? 2.039 -2.949 -10.624 1.00 68.38 106 VAL A N 1
ATOM 817 C CA . VAL A 1 106 ? 3.305 -3.569 -11.040 1.00 68.38 106 VAL A CA 1
ATOM 818 C C . VAL A 1 106 ? 4.006 -4.270 -9.868 1.00 68.38 106 VAL A C 1
ATOM 820 O O . VAL A 1 106 ? 4.690 -5.264 -10.076 1.00 68.38 106 VAL A O 1
ATOM 823 N N . GLY A 1 107 ? 3.757 -3.849 -8.621 1.00 68.00 107 GLY A N 1
ATOM 824 C CA . GLY A 1 107 ? 4.297 -4.497 -7.419 1.00 68.00 107 GLY A CA 1
ATOM 825 C C . GLY A 1 107 ? 3.969 -5.992 -7.288 1.00 68.00 107 GLY A C 1
ATOM 826 O O . GLY A 1 107 ? 4.791 -6.748 -6.782 1.00 68.00 107 GLY A O 1
ATOM 827 N N . GLU A 1 108 ? 2.819 -6.447 -7.800 1.00 72.81 108 GLU A N 1
ATOM 828 C CA . GLU A 1 108 ? 2.479 -7.879 -7.814 1.00 72.81 108 GLU A CA 1
ATOM 829 C C . GLU A 1 108 ? 3.236 -8.666 -8.890 1.00 72.81 108 GLU A C 1
ATOM 831 O O . GLU A 1 108 ? 3.400 -9.869 -8.738 1.00 72.81 108 GLU A O 1
ATOM 836 N N . LEU A 1 109 ? 3.698 -8.006 -9.958 1.00 78.06 109 LEU A N 1
ATOM 837 C CA . LEU A 1 109 ? 4.522 -8.608 -11.012 1.00 78.06 109 LEU A CA 1
ATOM 838 C C . LEU A 1 109 ? 6.011 -8.576 -10.654 1.00 78.06 109 LEU A C 1
ATOM 840 O O . LEU A 1 109 ? 6.748 -9.486 -11.020 1.00 78.06 109 LEU A O 1
ATOM 844 N N . ILE A 1 110 ? 6.452 -7.563 -9.902 1.00 81.38 110 ILE A N 1
ATOM 845 C CA . ILE A 1 110 ? 7.845 -7.442 -9.454 1.00 81.38 110 ILE A CA 1
ATOM 846 C C . ILE A 1 110 ? 8.230 -8.614 -8.549 1.00 81.38 110 ILE A C 1
ATOM 848 O O . ILE A 1 110 ? 9.328 -9.136 -8.688 1.00 81.38 110 ILE A O 1
ATOM 852 N N . LEU A 1 111 ? 7.342 -9.056 -7.651 1.00 83.25 111 LEU A N 1
ATOM 853 C CA . LEU A 1 111 ? 7.634 -10.147 -6.716 1.00 83.25 111 LEU A CA 1
ATOM 854 C C . LEU A 1 111 ? 7.935 -11.500 -7.411 1.00 83.25 111 LEU A C 1
ATOM 856 O O . LEU A 1 111 ? 9.003 -12.057 -7.151 1.00 83.25 111 LEU A O 1
ATOM 860 N N . PRO A 1 112 ? 7.080 -12.036 -8.311 1.00 85.00 112 PRO A N 1
ATOM 861 C CA . PRO A 1 112 ? 7.397 -13.257 -9.049 1.00 85.00 112 PRO A CA 1
ATOM 862 C C . PRO A 1 112 ? 8.574 -13.055 -10.007 1.00 85.00 112 PRO A C 1
ATOM 864 O O . PRO A 1 112 ? 9.400 -13.952 -10.142 1.00 85.00 112 PRO A O 1
ATOM 867 N N . LEU A 1 113 ? 8.707 -11.876 -10.625 1.00 87.31 113 LEU A N 1
ATOM 868 C CA . LEU A 1 113 ? 9.840 -11.581 -11.500 1.00 87.31 113 LEU A CA 1
ATOM 869 C C . LEU A 1 113 ? 11.172 -11.597 -10.732 1.00 87.31 113 LEU A C 1
ATOM 871 O O . LEU A 1 113 ? 12.139 -12.192 -11.198 1.00 87.31 113 LEU A O 1
ATOM 875 N N . MET A 1 114 ? 11.216 -11.017 -9.530 1.00 86.31 114 MET A N 1
ATOM 876 C CA . MET A 1 114 ? 12.387 -11.087 -8.653 1.00 86.31 114 MET A CA 1
ATOM 877 C C . MET A 1 114 ? 12.708 -12.519 -8.233 1.00 86.31 114 MET A C 1
ATOM 879 O O . MET A 1 114 ? 13.883 -12.870 -8.181 1.00 86.31 114 MET A O 1
ATOM 883 N N . LEU A 1 115 ? 11.699 -13.351 -7.960 1.00 88.94 115 LEU A N 1
ATOM 884 C CA . LEU A 1 115 ? 11.916 -14.760 -7.635 1.00 88.94 115 LEU A CA 1
ATOM 885 C C . LEU A 1 115 ? 12.587 -15.503 -8.799 1.00 88.94 115 LEU A C 1
ATOM 887 O O . LEU A 1 115 ? 13.548 -16.234 -8.580 1.00 88.94 115 LEU A O 1
ATOM 891 N N . VAL A 1 116 ? 12.123 -15.281 -10.033 1.00 89.31 116 VAL A N 1
ATOM 892 C CA . VAL A 1 116 ? 12.730 -15.873 -11.237 1.00 89.31 116 VAL A CA 1
ATOM 893 C C . VAL A 1 116 ? 14.188 -15.439 -11.378 1.00 89.31 116 VAL A C 1
ATOM 895 O O . VAL A 1 116 ? 15.062 -16.281 -11.569 1.00 89.31 116 VAL A O 1
ATOM 898 N N . VAL A 1 117 ? 14.470 -14.142 -11.233 1.00 86.69 117 VAL A N 1
ATOM 899 C CA . VAL A 1 117 ? 15.841 -13.616 -11.317 1.00 86.69 117 VAL A CA 1
ATOM 900 C C . VAL A 1 117 ? 16.727 -14.207 -10.221 1.00 86.69 117 VAL A C 1
ATOM 902 O O . VAL A 1 117 ? 17.845 -14.624 -10.506 1.00 86.69 117 VAL A O 1
ATOM 905 N N . LEU A 1 118 ? 16.219 -14.321 -8.993 1.00 88.06 118 LEU A N 1
ATOM 906 C CA . LEU A 1 118 ? 16.943 -14.927 -7.879 1.00 88.06 118 LEU A CA 1
ATOM 907 C C . LEU A 1 118 ? 17.316 -16.388 -8.181 1.00 88.06 118 LEU A C 1
ATOM 909 O O . LEU A 1 118 ? 18.472 -16.772 -8.018 1.00 88.06 118 LEU A O 1
ATOM 913 N N . VAL A 1 119 ? 16.376 -17.189 -8.687 1.00 89.31 119 VAL A N 1
ATOM 914 C CA . VAL A 1 119 ? 16.646 -18.582 -9.088 1.00 89.31 119 VAL A CA 1
ATOM 915 C C . VAL A 1 119 ? 17.710 -18.646 -10.187 1.00 89.31 119 VAL A C 1
ATOM 917 O O . VAL A 1 119 ? 18.636 -19.448 -10.094 1.00 89.31 119 VAL A O 1
ATOM 920 N N . LEU A 1 120 ? 17.638 -17.763 -11.188 1.00 86.38 120 LEU A N 1
ATOM 921 C CA . LEU A 1 120 ? 18.633 -17.694 -12.263 1.00 86.38 120 LEU A CA 1
ATOM 922 C C . LEU A 1 120 ? 20.032 -17.310 -11.754 1.00 86.38 120 LEU A C 1
ATOM 924 O O . LEU A 1 120 ? 21.020 -17.787 -12.308 1.00 86.38 120 LEU A O 1
ATOM 928 N N . THR A 1 121 ? 20.136 -16.500 -10.693 1.00 83.50 121 THR A N 1
ATOM 929 C CA . THR A 1 121 ? 21.438 -16.131 -10.103 1.00 83.50 121 THR A CA 1
ATOM 930 C C . THR A 1 121 ? 22.121 -17.265 -9.336 1.00 83.50 121 THR A C 1
ATOM 932 O O . THR A 1 121 ? 23.344 -17.241 -9.203 1.00 83.50 121 THR A O 1
ATOM 935 N N . PHE A 1 122 ? 21.373 -18.272 -8.867 1.00 86.69 122 PHE A N 1
ATOM 936 C CA . PHE A 1 122 ? 21.952 -19.455 -8.215 1.00 86.69 122 PHE A CA 1
ATOM 937 C C . PHE A 1 122 ? 22.625 -20.418 -9.199 1.00 86.69 122 PHE A C 1
ATOM 939 O O . PHE A 1 122 ? 23.406 -21.273 -8.782 1.00 86.69 122 PHE A O 1
ATOM 946 N N . LEU A 1 123 ? 22.360 -20.283 -10.501 1.00 87.88 123 LEU A N 1
ATOM 947 C CA . LEU A 1 123 ? 23.062 -21.054 -11.518 1.00 87.88 123 LEU A CA 1
ATOM 948 C C . LEU A 1 123 ? 24.491 -20.497 -11.678 1.00 87.88 123 LEU A C 1
ATOM 950 O O . LEU A 1 123 ? 24.651 -19.291 -11.885 1.00 87.88 123 LEU A O 1
ATOM 954 N N . PRO A 1 124 ? 25.545 -21.335 -11.629 1.00 85.56 124 PRO A N 1
ATOM 955 C CA . PRO A 1 124 ? 26.944 -20.899 -11.699 1.00 85.56 124 PRO A CA 1
ATOM 956 C C . PRO A 1 124 ? 27.378 -20.543 -13.135 1.00 85.56 124 PRO A C 1
ATOM 958 O O . PRO A 1 124 ? 28.432 -20.953 -13.613 1.00 85.56 124 PRO A O 1
ATOM 961 N N . VAL A 1 125 ? 26.557 -19.772 -13.848 1.00 90.25 125 VAL A N 1
ATOM 962 C CA . VAL A 1 125 ? 26.813 -19.305 -15.212 1.00 90.25 125 VAL A CA 1
ATOM 963 C C . VAL A 1 125 ? 27.123 -17.815 -15.154 1.00 90.25 125 VAL A C 1
ATOM 965 O O . VAL A 1 125 ? 26.259 -16.996 -14.843 1.00 90.25 125 VAL A O 1
ATOM 968 N N . ARG A 1 126 ? 28.359 -17.440 -15.497 1.00 86.88 126 ARG A N 1
ATOM 969 C CA . ARG A 1 126 ? 28.842 -16.050 -15.412 1.00 86.88 126 ARG A CA 1
ATOM 970 C C . ARG A 1 126 ? 27.964 -15.064 -16.199 1.00 86.88 126 ARG A C 1
ATOM 972 O O . ARG A 1 126 ? 27.685 -13.972 -15.715 1.00 86.88 126 ARG A O 1
ATOM 979 N N . ALA A 1 127 ? 27.456 -15.470 -17.365 1.00 87.25 127 ALA A N 1
ATOM 980 C CA . ALA A 1 127 ? 26.523 -14.663 -18.157 1.00 87.25 127 ALA A CA 1
ATOM 981 C C . ALA A 1 127 ? 25.186 -14.406 -17.433 1.00 87.25 127 ALA A C 1
ATOM 983 O O . ALA A 1 127 ? 24.667 -13.294 -17.494 1.00 87.25 127 ALA A O 1
ATOM 984 N N . LEU A 1 128 ? 24.654 -15.396 -16.704 1.00 86.06 128 LEU A N 1
ATOM 985 C CA . LEU A 1 128 ? 23.414 -15.252 -15.933 1.00 86.06 128 LEU A CA 1
ATOM 986 C C . LEU A 1 128 ? 23.601 -14.367 -14.699 1.00 86.06 128 LEU A C 1
ATOM 988 O O . LEU A 1 128 ? 22.672 -13.669 -14.314 1.00 86.06 128 LEU A O 1
ATOM 992 N N . GLN A 1 129 ? 24.796 -14.335 -14.109 1.00 84.75 129 GLN A N 1
ATOM 993 C CA . GLN A 1 129 ? 25.101 -13.455 -12.977 1.00 84.75 129 GLN A CA 1
ATOM 994 C C . GLN A 1 129 ? 25.133 -11.979 -13.401 1.00 84.75 129 GLN A C 1
ATOM 996 O O . GLN A 1 129 ? 24.450 -11.149 -12.800 1.00 84.75 129 GLN A O 1
ATOM 1001 N N . PHE A 1 130 ? 25.862 -11.649 -14.475 1.00 87.81 130 PHE A N 1
ATOM 1002 C CA . PHE A 1 130 ? 25.888 -10.285 -15.018 1.00 87.81 130 PHE A CA 1
ATOM 1003 C C . PHE A 1 130 ? 24.534 -9.873 -15.608 1.00 87.81 130 PHE A C 1
ATOM 1005 O O . PHE A 1 130 ? 24.055 -8.769 -15.343 1.00 87.81 130 PHE A O 1
ATOM 1012 N N . GLY A 1 131 ? 23.883 -10.770 -16.356 1.00 88.12 131 GLY A N 1
ATOM 1013 C CA . GLY A 1 131 ? 22.539 -10.547 -16.885 1.00 88.12 131 GLY A CA 1
ATOM 1014 C C . GLY A 1 131 ? 21.507 -10.356 -15.773 1.00 88.12 131 GLY A C 1
ATOM 1015 O O . GLY A 1 131 ? 20.719 -9.418 -15.824 1.00 88.12 131 GLY A O 1
ATOM 1016 N N . GLY A 1 132 ? 21.558 -11.179 -14.725 1.00 87.38 132 GLY A N 1
ATOM 1017 C CA . GLY A 1 132 ? 20.698 -11.071 -13.549 1.00 87.38 132 GLY A CA 1
ATOM 1018 C C . GLY A 1 132 ? 20.854 -9.728 -12.843 1.00 87.38 132 GLY A C 1
ATOM 1019 O O . GLY A 1 132 ? 19.853 -9.079 -12.549 1.00 87.38 132 GLY A O 1
ATOM 1020 N N . LEU A 1 133 ? 22.091 -9.252 -12.657 1.00 87.75 133 LEU A N 1
ATOM 1021 C CA . LEU A 1 133 ? 22.351 -7.930 -12.084 1.00 87.75 133 LEU A CA 1
ATOM 1022 C C . LEU A 1 133 ? 21.733 -6.807 -12.932 1.00 87.75 133 LEU A C 1
ATOM 1024 O O . LEU A 1 133 ? 21.042 -5.944 -12.390 1.00 87.75 133 LEU A O 1
ATOM 1028 N N . LEU A 1 134 ? 21.928 -6.834 -14.255 1.00 91.50 134 LEU A N 1
ATOM 1029 C CA . LEU A 1 134 ? 21.314 -5.863 -15.169 1.00 91.50 134 LEU A CA 1
ATOM 1030 C C . LEU A 1 134 ? 19.783 -5.902 -15.099 1.00 91.50 134 LEU A C 1
ATOM 1032 O O . LEU A 1 134 ? 19.143 -4.853 -15.055 1.00 91.50 134 LEU A O 1
ATOM 1036 N N . VAL A 1 135 ? 19.189 -7.095 -15.036 1.00 90.25 135 VAL A N 1
ATOM 1037 C CA . VAL A 1 135 ? 17.735 -7.263 -14.923 1.00 90.25 135 VAL A CA 1
ATOM 1038 C C . VAL A 1 135 ? 17.211 -6.695 -13.603 1.00 90.25 135 VAL A C 1
ATOM 1040 O O . VAL A 1 135 ? 16.202 -5.993 -13.617 1.00 90.25 135 VAL A O 1
ATOM 1043 N N . VAL A 1 136 ? 17.893 -6.917 -12.474 1.00 89.75 136 VAL A N 1
ATOM 1044 C CA . VAL A 1 136 ? 17.511 -6.306 -11.186 1.00 89.75 136 VAL A CA 1
ATOM 1045 C C . VAL A 1 136 ? 17.502 -4.779 -11.287 1.00 89.75 136 VAL A C 1
ATOM 1047 O O . VAL A 1 136 ? 16.532 -4.144 -10.870 1.00 89.75 136 VAL A O 1
ATOM 1050 N N . TRP A 1 137 ? 18.537 -4.184 -11.886 1.00 91.06 137 TRP A N 1
ATOM 1051 C CA . TRP A 1 137 ? 18.595 -2.737 -12.105 1.00 91.06 137 TRP A CA 1
ATOM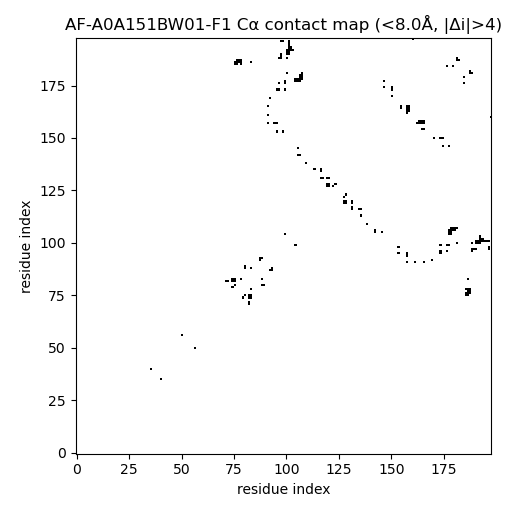 1052 C C . TRP A 1 137 ? 17.477 -2.235 -13.022 1.00 91.06 137 TRP A C 1
ATOM 1054 O O . TRP A 1 137 ? 16.843 -1.226 -12.710 1.00 91.06 137 TRP A O 1
ATOM 1064 N N . LEU A 1 138 ? 17.179 -2.951 -14.109 1.00 91.69 138 LEU A N 1
ATOM 1065 C CA . LEU A 1 138 ? 16.070 -2.617 -15.006 1.00 91.69 138 LEU A CA 1
ATOM 1066 C C . LEU A 1 138 ? 14.721 -2.655 -14.284 1.00 91.69 138 LEU A C 1
ATOM 1068 O O . LEU A 1 138 ? 13.920 -1.736 -14.445 1.00 91.69 138 LEU A O 1
ATOM 1072 N N . ILE A 1 139 ? 14.479 -3.670 -13.451 1.00 88.25 139 ILE A N 1
ATOM 1073 C CA . ILE A 1 139 ? 13.253 -3.785 -12.648 1.00 88.25 139 ILE A CA 1
ATOM 1074 C C . ILE A 1 139 ? 13.146 -2.625 -11.658 1.00 88.25 139 ILE A C 1
ATOM 1076 O O . ILE A 1 139 ? 12.073 -2.036 -11.511 1.00 88.25 139 ILE A O 1
ATOM 1080 N N . LEU A 1 140 ? 14.252 -2.267 -11.001 1.00 88.31 140 LEU A N 1
ATOM 1081 C CA . LEU A 1 140 ? 14.294 -1.153 -10.059 1.00 88.31 140 LEU A CA 1
ATOM 1082 C C . LEU A 1 140 ? 13.952 0.169 -10.755 1.00 88.31 140 LEU A C 1
ATOM 1084 O O . LEU A 1 140 ? 13.068 0.895 -10.299 1.00 88.31 140 LEU A O 1
ATOM 1088 N N . VAL A 1 141 ? 14.590 0.455 -11.893 1.00 91.62 141 VAL A N 1
ATOM 1089 C CA . VAL A 1 141 ? 14.323 1.665 -12.683 1.00 91.62 141 VAL A CA 1
ATOM 1090 C C . VAL A 1 141 ? 12.883 1.676 -13.201 1.00 91.62 141 VAL A C 1
ATOM 1092 O O . VAL A 1 141 ? 12.193 2.688 -13.067 1.00 91.62 141 VAL A O 1
ATOM 1095 N N . ALA A 1 142 ? 12.387 0.552 -13.722 1.00 89.75 142 ALA A N 1
ATOM 1096 C CA . ALA A 1 142 ? 11.008 0.425 -14.186 1.00 89.75 142 ALA A CA 1
ATOM 1097 C C . ALA A 1 142 ? 9.995 0.689 -13.058 1.00 89.75 142 ALA A C 1
ATOM 1099 O O . ALA A 1 142 ? 9.021 1.414 -13.266 1.00 89.75 142 ALA A O 1
ATOM 1100 N N . GLY A 1 143 ? 10.244 0.174 -11.849 1.00 87.75 143 GLY A N 1
ATOM 1101 C CA . GLY A 1 143 ? 9.409 0.429 -10.673 1.00 87.75 143 GLY A CA 1
ATOM 1102 C C . GLY A 1 143 ? 9.399 1.903 -10.257 1.00 87.75 143 GLY A C 1
ATOM 1103 O O . GLY A 1 143 ? 8.337 2.459 -9.960 1.00 87.75 143 GLY A O 1
ATOM 1104 N N . VAL A 1 144 ? 10.558 2.570 -10.292 1.00 89.56 144 VAL A N 1
ATOM 1105 C CA . VAL A 1 144 ? 10.654 4.015 -10.030 1.00 89.56 144 VAL A CA 1
ATOM 1106 C C . VAL A 1 144 ? 9.852 4.806 -11.066 1.00 89.56 144 VAL A C 1
ATOM 1108 O O . VAL A 1 144 ? 9.036 5.648 -10.686 1.00 89.56 144 VAL A O 1
ATOM 1111 N N . ILE A 1 145 ? 10.011 4.505 -12.357 1.00 91.44 145 ILE A N 1
ATOM 1112 C CA . ILE A 1 145 ? 9.278 5.178 -13.438 1.00 91.44 145 ILE A CA 1
ATOM 1113 C C . ILE A 1 145 ? 7.766 4.961 -13.296 1.00 91.44 145 ILE A C 1
ATOM 1115 O O . ILE A 1 145 ? 7.014 5.938 -13.333 1.00 91.44 145 ILE A O 1
ATOM 1119 N N . ASP A 1 146 ? 7.305 3.725 -13.078 1.00 88.62 146 ASP A N 1
ATOM 1120 C CA . ASP A 1 146 ? 5.875 3.433 -12.904 1.00 88.62 146 ASP A CA 1
ATOM 1121 C C . ASP A 1 146 ? 5.290 4.194 -11.708 1.00 88.62 146 ASP A C 1
ATOM 1123 O O . ASP A 1 146 ? 4.248 4.842 -11.827 1.00 88.62 146 ASP A O 1
ATOM 1127 N N . SER A 1 147 ? 5.998 4.210 -10.574 1.00 87.81 147 SER A N 1
ATOM 1128 C CA . SER A 1 147 ? 5.561 4.929 -9.374 1.00 87.81 147 SER A CA 1
ATOM 1129 C C . SER A 1 147 ? 5.467 6.450 -9.594 1.00 87.81 147 SER A C 1
ATOM 1131 O O . SER A 1 147 ? 4.508 7.093 -9.150 1.00 87.81 147 SER A O 1
ATOM 1133 N N . ALA A 1 148 ? 6.398 7.034 -10.355 1.00 90.56 148 ALA A N 1
ATOM 1134 C CA . ALA A 1 148 ? 6.376 8.448 -10.718 1.00 90.56 148 ALA A CA 1
ATOM 1135 C C . ALA A 1 148 ? 5.226 8.780 -11.687 1.00 90.56 148 ALA A C 1
ATOM 1137 O O . ALA A 1 148 ? 4.529 9.789 -11.515 1.00 90.56 148 ALA A O 1
ATOM 1138 N N . LEU A 1 149 ? 4.987 7.928 -12.689 1.00 91.38 149 LEU A N 1
ATOM 1139 C CA . LEU A 1 149 ? 3.868 8.065 -13.626 1.00 91.38 149 LEU A CA 1
ATOM 1140 C C . LEU A 1 149 ? 2.518 7.915 -12.916 1.00 91.38 149 LEU A C 1
ATOM 1142 O O . LEU A 1 149 ? 1.597 8.701 -13.159 1.00 91.38 149 LEU A O 1
ATOM 1146 N N . LEU A 1 150 ? 2.413 6.957 -11.996 1.00 90.19 150 LEU A N 1
ATOM 1147 C CA . LEU A 1 150 ? 1.261 6.768 -11.125 1.00 90.19 150 LEU A CA 1
ATOM 1148 C C . LEU A 1 150 ? 0.962 8.035 -10.329 1.00 90.19 150 LEU A C 1
ATOM 1150 O O . LEU A 1 150 ? -0.167 8.529 -10.364 1.00 90.19 150 LEU A O 1
ATOM 1154 N N . TRP A 1 151 ? 1.965 8.584 -9.644 1.00 91.94 151 TRP A N 1
ATOM 1155 C CA . TRP A 1 151 ? 1.776 9.788 -8.847 1.00 91.94 151 TRP A CA 1
ATOM 1156 C C . TRP A 1 151 ? 1.296 10.965 -9.698 1.00 91.94 151 TRP A C 1
ATOM 1158 O O . TRP A 1 151 ? 0.361 11.664 -9.308 1.00 91.94 151 TRP A O 1
ATOM 1168 N N . ARG A 1 152 ? 1.865 11.156 -10.896 1.00 91.75 152 ARG A N 1
ATOM 1169 C CA . ARG A 1 152 ? 1.413 12.201 -11.829 1.00 91.75 152 ARG A CA 1
ATOM 1170 C C . ARG A 1 152 ? -0.061 12.038 -12.206 1.00 91.75 152 ARG A C 1
ATOM 1172 O O . ARG A 1 152 ? -0.790 13.029 -12.211 1.00 91.75 152 ARG A O 1
ATOM 1179 N N . ARG A 1 153 ? -0.517 10.813 -12.488 1.00 90.31 153 ARG A N 1
ATOM 1180 C CA . ARG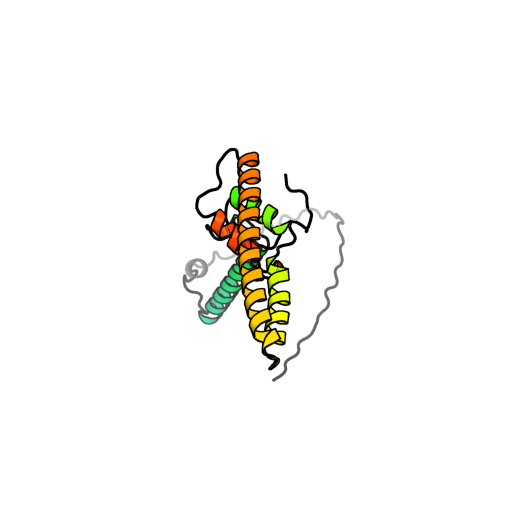 A 1 153 ? -1.928 10.533 -12.817 1.00 90.31 153 ARG A CA 1
ATOM 1181 C C . ARG A 1 153 ? -2.852 10.756 -11.620 1.00 90.31 153 ARG A C 1
ATOM 1183 O O . ARG A 1 153 ? -3.871 11.425 -11.765 1.00 90.31 153 ARG A O 1
ATOM 1190 N N . VAL A 1 154 ? -2.482 10.248 -10.444 1.00 91.06 154 VAL A N 1
ATOM 1191 C CA . VAL A 1 154 ? -3.251 10.425 -9.200 1.00 91.06 154 VAL A CA 1
ATOM 1192 C C . VAL A 1 154 ? -3.371 11.898 -8.850 1.00 91.06 154 VAL A C 1
ATOM 1194 O O . VAL A 1 154 ? -4.475 12.366 -8.598 1.00 91.06 154 VAL A O 1
ATOM 1197 N N . LYS A 1 155 ? -2.266 12.650 -8.909 1.00 91.25 155 LYS A N 1
ATOM 1198 C CA . LYS A 1 155 ? -2.264 14.089 -8.643 1.00 91.25 155 LYS A CA 1
ATOM 1199 C C . LYS A 1 155 ? -3.266 14.814 -9.540 1.00 91.25 155 LYS A C 1
ATOM 1201 O O . LYS A 1 155 ? -4.071 15.563 -9.007 1.00 91.25 155 LYS A O 1
ATOM 1206 N N . ARG A 1 156 ? -3.261 14.544 -10.854 1.00 91.19 156 ARG A N 1
ATOM 1207 C CA . ARG A 1 156 ? -4.210 15.147 -11.812 1.00 91.19 156 ARG A CA 1
ATOM 1208 C C . ARG A 1 156 ? -5.668 14.819 -11.482 1.00 91.19 156 ARG A C 1
ATOM 1210 O O . ARG A 1 156 ? -6.497 15.721 -11.472 1.00 91.19 156 ARG A O 1
ATOM 1217 N N . LYS A 1 157 ? -5.980 13.552 -11.186 1.00 90.50 157 LYS A N 1
ATOM 1218 C CA . LYS A 1 157 ? -7.349 13.131 -10.838 1.00 90.50 157 LYS A CA 1
ATOM 1219 C C . LYS A 1 157 ? -7.829 13.743 -9.522 1.00 90.50 157 LYS A C 1
ATOM 1221 O O . LYS A 1 157 ? -8.943 14.242 -9.445 1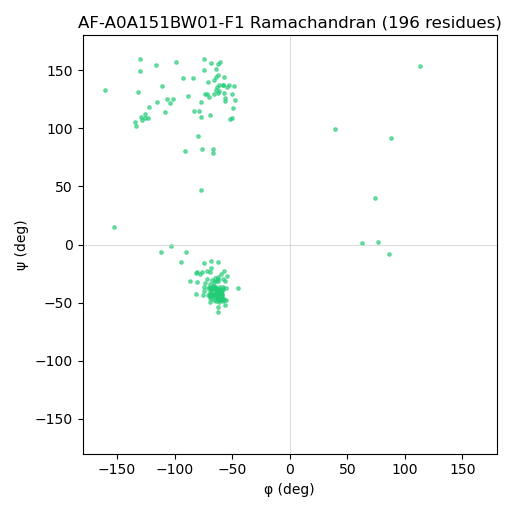.00 90.50 157 LYS A O 1
ATOM 1226 N N . VAL A 1 158 ? -6.974 13.754 -8.501 1.00 91.38 158 VAL A N 1
ATOM 1227 C CA . VAL A 1 158 ? -7.286 14.365 -7.201 1.00 91.38 158 VAL A CA 1
ATOM 1228 C C . VAL A 1 158 ? -7.545 15.862 -7.357 1.00 91.38 158 VAL A C 1
ATOM 1230 O O . VAL A 1 158 ? -8.546 16.349 -6.842 1.00 91.38 158 VAL A O 1
ATOM 1233 N N . THR A 1 159 ? -6.694 16.581 -8.096 1.00 91.25 159 THR A N 1
ATOM 1234 C CA . THR A 1 159 ? -6.897 18.018 -8.337 1.00 91.25 159 THR A CA 1
ATOM 1235 C C . THR A 1 159 ? -8.161 18.297 -9.140 1.00 91.25 159 THR A C 1
ATOM 1237 O O . THR A 1 159 ? -8.836 19.277 -8.854 1.00 91.25 159 THR A O 1
ATOM 1240 N N . ALA A 1 160 ? -8.506 17.436 -10.104 1.00 91.56 160 ALA A N 1
ATOM 1241 C CA . ALA A 1 160 ? -9.735 17.576 -10.882 1.00 91.56 160 ALA A CA 1
ATOM 1242 C C . ALA A 1 160 ? -10.993 17.373 -10.021 1.00 91.56 160 ALA A C 1
ATOM 1244 O O . ALA A 1 160 ? -11.963 18.100 -10.186 1.00 91.56 160 ALA A O 1
ATOM 1245 N N . LYS A 1 161 ? -10.966 16.423 -9.076 1.00 89.38 161 LYS A N 1
ATOM 1246 C CA . LYS A 1 161 ? -12.122 16.096 -8.229 1.00 89.38 161 LYS A CA 1
ATOM 1247 C C . LYS A 1 161 ? -12.314 17.037 -7.040 1.00 89.38 161 LYS A C 1
ATOM 1249 O O . LYS A 1 161 ? -13.437 17.403 -6.723 1.00 89.38 161 LYS A O 1
ATOM 1254 N N . PHE A 1 162 ? -11.229 17.396 -6.353 1.00 89.31 162 PHE A N 1
ATOM 1255 C CA . PHE A 1 162 ? -11.286 18.163 -5.102 1.00 89.31 162 PHE A CA 1
ATOM 1256 C C . PHE A 1 162 ? -10.927 19.644 -5.270 1.00 89.31 162 PHE A C 1
ATOM 1258 O O . PHE A 1 162 ? -10.892 20.369 -4.277 1.00 89.31 162 PHE A O 1
ATOM 1265 N N . GLY A 1 163 ? -10.575 20.090 -6.483 1.00 87.94 163 GLY A N 1
ATOM 1266 C CA . GLY A 1 163 ? -10.180 21.476 -6.779 1.00 87.94 163 GLY A CA 1
ATOM 1267 C C . GLY A 1 163 ? -8.918 21.959 -6.052 1.00 87.94 163 GLY A C 1
ATOM 1268 O O . GLY A 1 163 ? -8.505 23.103 -6.203 1.00 87.94 163 GLY A O 1
ATOM 1269 N N . THR A 1 164 ? -8.286 21.096 -5.256 1.00 88.25 164 THR A N 1
ATOM 1270 C CA . THR A 1 164 ? -7.165 21.419 -4.375 1.00 88.25 164 THR A CA 1
ATOM 1271 C C . THR A 1 164 ? -6.025 20.428 -4.589 1.00 88.25 164 THR A C 1
ATOM 1273 O O . THR A 1 164 ? -6.248 19.267 -4.958 1.00 88.25 164 THR A O 1
ATOM 1276 N N . PRO A 1 165 ? -4.766 20.858 -4.396 1.00 86.12 165 PRO A N 1
ATOM 1277 C CA . PRO A 1 165 ? -3.638 19.949 -4.478 1.00 86.12 165 PRO A CA 1
ATOM 1278 C C . PRO A 1 165 ? -3.715 18.888 -3.367 1.00 86.12 165 PRO A C 1
ATOM 1280 O O . PRO A 1 165 ? -4.114 19.197 -2.243 1.00 86.12 165 PRO A O 1
ATOM 1283 N N . PRO A 1 166 ? -3.293 17.639 -3.645 1.00 88.06 166 PRO A N 1
ATOM 1284 C CA . PRO A 1 166 ? -3.263 16.594 -2.631 1.00 88.06 166 PRO A CA 1
ATOM 1285 C C . PRO A 1 166 ? -2.399 17.013 -1.428 1.00 88.06 166 PRO A C 1
ATOM 1287 O O . PRO A 1 166 ? -1.344 17.629 -1.618 1.00 88.06 166 PRO A O 1
ATOM 1290 N N . PRO A 1 167 ? -2.786 16.634 -0.196 1.00 86.69 167 PRO A N 1
ATOM 1291 C CA . PRO A 1 167 ? -2.064 17.018 1.008 1.00 86.69 167 PRO A CA 1
ATOM 1292 C C . PRO A 1 167 ? -0.639 16.454 1.014 1.00 86.69 167 PRO A C 1
ATOM 1294 O O . PRO A 1 167 ? -0.346 15.424 0.388 1.00 86.69 167 PRO A O 1
ATOM 1297 N N . LYS A 1 168 ? 0.256 17.115 1.759 1.00 84.12 168 LYS A N 1
ATOM 1298 C CA . LYS A 1 168 ? 1.657 16.693 1.915 1.00 84.12 168 LYS A CA 1
ATOM 1299 C C . LYS A 1 168 ? 1.729 15.222 2.361 1.00 84.12 168 LYS A C 1
ATOM 1301 O O . LYS A 1 168 ? 0.944 14.770 3.189 1.00 84.12 168 LYS A O 1
ATOM 1306 N N . GLY A 1 169 ? 2.648 14.457 1.768 1.00 85.44 169 GLY A N 1
ATOM 1307 C CA . GLY A 1 169 ? 2.817 13.020 2.038 1.00 85.44 169 GLY A CA 1
ATOM 1308 C C . GLY A 1 169 ? 1.933 12.077 1.208 1.00 85.44 169 GLY A C 1
ATOM 1309 O O . GLY A 1 169 ? 2.184 10.873 1.201 1.00 85.44 169 GLY A O 1
ATOM 1310 N N . SER A 1 170 ? 0.966 12.592 0.438 1.00 87.44 170 SER A N 1
ATOM 1311 C CA . SER A 1 170 ? 0.129 11.764 -0.453 1.00 87.44 170 SER A CA 1
ATOM 1312 C C . SER A 1 170 ? 0.935 11.060 -1.549 1.00 87.44 170 SER A C 1
ATOM 1314 O O . SER A 1 170 ? 0.580 9.956 -1.955 1.00 87.44 170 SER A O 1
ATOM 1316 N N . ALA A 1 171 ? 2.045 11.662 -1.990 1.00 87.94 171 ALA A N 1
ATOM 1317 C CA . ALA A 1 171 ? 2.959 11.059 -2.958 1.00 87.94 171 ALA A CA 1
ATOM 1318 C C . ALA A 1 171 ? 3.572 9.771 -2.409 1.00 87.94 171 ALA A C 1
ATOM 1320 O O . ALA A 1 171 ? 3.361 8.694 -2.960 1.00 87.94 171 ALA A O 1
ATOM 1321 N N . PHE A 1 172 ? 4.251 9.878 -1.266 1.00 88.06 172 PHE A N 1
ATOM 1322 C CA . PHE A 1 172 ? 4.870 8.740 -0.595 1.00 88.06 172 PHE A CA 1
ATOM 1323 C C . PHE A 1 172 ? 3.837 7.667 -0.233 1.00 88.06 172 PHE A C 1
ATOM 1325 O O . PHE A 1 172 ? 4.074 6.485 -0.453 1.00 88.06 172 PHE A O 1
ATOM 1332 N N . TYR A 1 173 ? 2.652 8.077 0.229 1.00 88.19 173 TYR A N 1
ATOM 1333 C CA . TYR A 1 173 ? 1.545 7.162 0.501 1.00 88.19 173 TYR A CA 1
ATOM 1334 C C . TYR A 1 173 ? 1.113 6.357 -0.735 1.00 88.19 173 TYR A C 1
ATOM 1336 O O . TYR A 1 173 ? 0.970 5.138 -0.664 1.00 88.19 173 TYR A O 1
ATOM 1344 N N . THR A 1 174 ? 0.952 7.030 -1.879 1.00 88.12 174 THR A N 1
ATOM 1345 C CA . THR A 1 174 ? 0.569 6.404 -3.155 1.00 88.12 174 THR A CA 1
ATOM 1346 C C . THR A 1 174 ? 1.607 5.367 -3.586 1.00 88.12 174 THR A C 1
ATOM 1348 O O . THR A 1 174 ? 1.245 4.247 -3.945 1.00 88.12 174 THR A O 1
ATOM 1351 N N . VAL A 1 175 ? 2.892 5.724 -3.494 1.00 88.06 175 VAL A N 1
ATOM 1352 C CA . VAL A 1 175 ? 4.020 4.856 -3.859 1.00 88.06 175 VAL A CA 1
ATOM 1353 C C . VAL A 1 175 ? 4.105 3.641 -2.932 1.00 88.06 175 VAL A C 1
ATOM 1355 O O . VAL A 1 175 ? 4.170 2.503 -3.389 1.00 88.06 175 VAL A O 1
ATOM 1358 N N . MET A 1 176 ? 4.029 3.843 -1.616 1.00 85.31 176 MET A N 1
ATOM 1359 C CA . MET A 1 176 ? 4.037 2.733 -0.657 1.00 85.31 176 MET A CA 1
ATOM 1360 C C . MET A 1 176 ? 2.852 1.790 -0.865 1.00 85.31 176 MET A C 1
ATOM 1362 O O . MET A 1 176 ? 2.996 0.574 -0.729 1.00 85.31 176 MET A O 1
ATOM 1366 N N . ARG A 1 177 ? 1.679 2.327 -1.223 1.00 84.81 177 ARG A N 1
ATOM 1367 C CA . ARG A 1 177 ? 0.510 1.499 -1.517 1.00 84.81 177 ARG A CA 1
ATOM 1368 C C . ARG A 1 177 ? 0.684 0.714 -2.815 1.00 84.81 177 ARG A C 1
ATOM 1370 O O . ARG A 1 177 ? 0.265 -0.436 -2.839 1.00 84.81 177 ARG A O 1
ATOM 1377 N N . SER A 1 178 ? 1.315 1.260 -3.859 1.00 84.12 178 SER A N 1
ATOM 1378 C CA . SER A 1 178 ? 1.496 0.536 -5.129 1.00 84.12 178 SER A CA 1
ATOM 1379 C C . SER A 1 178 ? 2.396 -0.695 -5.017 1.00 84.12 178 SER A C 1
ATOM 1381 O O . SER A 1 178 ? 2.176 -1.657 -5.751 1.00 84.12 178 SER A O 1
ATOM 1383 N N . PHE A 1 179 ? 3.357 -0.691 -4.086 1.00 81.12 179 PHE A N 1
ATOM 1384 C CA . PHE A 1 179 ? 4.257 -1.826 -3.848 1.00 81.12 179 PHE A CA 1
ATOM 1385 C C . PHE A 1 179 ? 3.660 -2.929 -2.967 1.00 81.12 179 PHE A C 1
ATOM 1387 O O . PHE A 1 179 ? 4.071 -4.080 -3.071 1.00 81.12 179 PHE A O 1
ATOM 1394 N N . GLN A 1 180 ? 2.680 -2.621 -2.114 1.00 78.25 180 GLN A N 1
ATOM 1395 C CA . GLN A 1 180 ? 2.039 -3.640 -1.279 1.00 78.25 180 GLN A CA 1
ATOM 1396 C C . GLN A 1 180 ? 1.166 -4.570 -2.128 1.00 78.25 180 GLN A C 1
ATOM 1398 O O . GLN A 1 180 ? 0.428 -4.102 -2.992 1.00 78.25 180 GLN A O 1
ATOM 1403 N N . MET A 1 181 ? 1.167 -5.872 -1.854 1.00 75.06 181 MET A N 1
ATOM 1404 C CA . MET A 1 181 ? 0.265 -6.816 -2.524 1.00 75.06 181 MET A CA 1
ATOM 1405 C C . MET A 1 181 ? -1.198 -6.533 -2.158 1.00 75.06 181 MET A C 1
ATOM 1407 O O . MET A 1 181 ? -1.507 -6.236 -1.005 1.00 75.06 181 MET A O 1
ATOM 1411 N N . ARG A 1 182 ? -2.132 -6.654 -3.112 1.00 75.19 182 ARG A N 1
ATOM 1412 C CA . ARG A 1 182 ? -3.553 -6.308 -2.898 1.00 75.19 182 ARG A CA 1
ATOM 1413 C C . ARG A 1 182 ? -4.212 -7.090 -1.753 1.00 75.19 182 ARG A C 1
ATOM 1415 O O . ARG A 1 182 ? -5.098 -6.553 -1.097 1.00 75.19 182 ARG A O 1
ATOM 1422 N N . MET A 1 183 ? -3.756 -8.318 -1.491 1.00 71.62 183 MET A N 1
ATOM 1423 C CA . MET A 1 183 ? -4.265 -9.168 -0.406 1.00 71.62 183 MET A CA 1
ATOM 1424 C C . MET A 1 183 ? -3.800 -8.713 0.987 1.00 71.62 183 MET A C 1
ATOM 1426 O O . MET A 1 183 ? -4.545 -8.854 1.953 1.00 71.62 183 MET A O 1
ATOM 1430 N N . SER A 1 184 ? -2.589 -8.159 1.105 1.00 74.06 184 SER A N 1
ATOM 1431 C CA . SER A 1 184 ? -2.010 -7.752 2.394 1.00 74.06 184 SER A CA 1
ATOM 1432 C C . SER A 1 184 ? -2.345 -6.308 2.782 1.00 74.06 184 SER A C 1
ATOM 1434 O O . SER A 1 184 ? -2.006 -5.880 3.883 1.00 74.06 184 SER A O 1
ATOM 1436 N N . ARG A 1 185 ? -2.991 -5.540 1.892 1.00 80.00 185 ARG A N 1
ATOM 1437 C CA . ARG A 1 185 ? -3.371 -4.143 2.145 1.00 80.00 185 ARG A CA 1
ATOM 1438 C C . ARG A 1 185 ? -4.519 -4.066 3.151 1.00 80.00 185 ARG A C 1
ATOM 1440 O O . ARG A 1 185 ? -5.576 -4.668 2.969 1.00 80.00 185 ARG A O 1
ATOM 1447 N N . ILE A 1 186 ? -4.326 -3.229 4.161 1.00 72.75 186 ILE A N 1
ATOM 1448 C CA . ILE A 1 186 ? -5.367 -2.757 5.077 1.00 72.75 186 ILE A CA 1
ATOM 1449 C C . ILE A 1 186 ? -5.564 -1.263 4.775 1.00 72.75 186 ILE A C 1
ATOM 1451 O O . ILE A 1 186 ? -4.563 -0.564 4.595 1.00 72.75 186 ILE A O 1
ATOM 1455 N N . PRO A 1 187 ? -6.791 -0.720 4.689 1.00 79.31 187 PRO A N 1
ATOM 1456 C CA . PRO A 1 187 ? -8.081 -1.386 4.476 1.00 79.31 187 PRO A CA 1
ATOM 1457 C C . PRO A 1 187 ? -8.144 -2.143 3.144 1.00 79.31 187 PRO A C 1
ATOM 1459 O O . PRO A 1 187 ? -7.410 -1.815 2.199 1.00 79.31 187 PRO A O 1
ATOM 1462 N N . ARG A 1 188 ? -9.044 -3.134 3.071 1.00 78.62 188 ARG A N 1
ATOM 1463 C CA . ARG A 1 188 ? -9.224 -3.940 1.861 1.00 78.62 188 ARG A CA 1
ATOM 1464 C C . ARG A 1 188 ? -9.685 -3.063 0.685 1.00 78.62 188 ARG A C 1
ATOM 1466 O O . ARG A 1 188 ? -10.450 -2.118 0.889 1.00 78.62 188 ARG A O 1
ATOM 1473 N N . PRO A 1 189 ? -9.252 -3.377 -0.545 1.00 79.19 189 PRO A N 1
ATOM 1474 C CA . PRO A 1 189 ? -9.740 -2.715 -1.750 1.00 79.19 189 PRO A CA 1
ATOM 1475 C C . PRO A 1 189 ? -11.263 -2.814 -1.872 1.00 79.19 189 PRO A C 1
ATOM 1477 O O . PRO A 1 189 ? -11.796 -3.924 -1.918 1.00 79.19 189 PRO A O 1
ATOM 1480 N N . LYS A 1 190 ? -11.955 -1.674 -1.973 1.00 78.25 190 LYS A N 1
ATOM 1481 C CA . LYS A 1 190 ? -13.407 -1.633 -2.229 1.00 78.25 190 LYS A CA 1
ATOM 1482 C C . LYS A 1 190 ? -13.727 -1.835 -3.714 1.00 78.25 190 LYS A C 1
ATOM 1484 O O . LYS A 1 190 ? -14.727 -2.454 -4.061 1.00 78.25 190 LYS A O 1
ATOM 1489 N N . VAL A 1 191 ? -12.841 -1.363 -4.590 1.00 80.31 191 VAL A N 1
ATOM 1490 C CA . VAL A 1 191 ? -13.013 -1.402 -6.047 1.00 80.31 191 VAL A CA 1
ATOM 1491 C C . VAL A 1 191 ? -12.389 -2.646 -6.682 1.00 80.31 191 VAL A C 1
ATOM 1493 O O . VAL A 1 191 ? -11.317 -3.119 -6.278 1.00 80.31 191 VAL A O 1
ATOM 1496 N N . LYS A 1 192 ? -13.061 -3.181 -7.707 1.00 77.06 192 LYS A N 1
ATOM 1497 C CA . LYS A 1 192 ? -12.520 -4.235 -8.578 1.00 77.06 192 LYS A CA 1
ATOM 1498 C C . LYS A 1 192 ? -11.481 -3.647 -9.542 1.00 77.06 192 LYS A C 1
ATOM 1500 O O . LYS A 1 192 ? -11.445 -2.444 -9.790 1.00 77.06 192 LYS A O 1
ATOM 1505 N N . ARG A 1 193 ? -10.623 -4.515 -10.083 1.00 76.44 193 ARG A N 1
ATOM 1506 C CA . ARG A 1 193 ? -9.664 -4.133 -11.130 1.00 76.44 193 ARG A CA 1
ATOM 1507 C C . ARG A 1 193 ? -10.429 -3.649 -12.365 1.00 76.44 193 ARG A C 1
ATOM 1509 O O . ARG A 1 193 ? -11.425 -4.263 -12.728 1.00 76.44 193 ARG A O 1
ATOM 1516 N N . GLY A 1 194 ? -9.970 -2.564 -12.979 1.00 73.00 194 GLY A N 1
ATOM 1517 C CA . GLY A 1 194 ? -10.592 -1.950 -14.151 1.00 73.00 194 GLY A CA 1
ATOM 1518 C C . GLY A 1 194 ? -11.844 -1.120 -13.860 1.00 73.00 194 GLY A C 1
ATOM 1519 O O . GLY A 1 194 ? -12.436 -0.604 -14.800 1.00 73.00 194 GLY A O 1
ATOM 1520 N N . ALA A 1 195 ? -12.251 -0.967 -12.595 1.00 78.38 195 ALA A N 1
ATOM 1521 C CA . ALA A 1 195 ? -13.384 -0.112 -12.261 1.00 78.38 195 ALA A CA 1
ATOM 1522 C C . ALA A 1 195 ? -13.090 1.344 -12.656 1.00 78.38 195 ALA A C 1
ATOM 1524 O O . ALA A 1 195 ? -12.036 1.885 -12.305 1.00 78.38 195 ALA A O 1
ATOM 1525 N N . ALA A 1 196 ? -14.026 1.967 -13.374 1.00 70.44 196 ALA A N 1
ATOM 1526 C CA . ALA A 1 196 ? -14.007 3.403 -13.599 1.00 70.44 196 ALA A CA 1
ATOM 1527 C C . ALA A 1 196 ? -14.215 4.106 -12.253 1.00 70.44 196 ALA A C 1
ATOM 1529 O O . ALA A 1 196 ? -15.103 3.743 -11.482 1.00 70.44 196 ALA A O 1
ATOM 1530 N N . ILE A 1 197 ? -13.342 5.062 -11.951 1.00 71.06 197 ILE A N 1
ATOM 1531 C CA . ILE A 1 197 ? -13.447 5.887 -10.753 1.00 71.06 197 ILE A CA 1
ATOM 1532 C C . ILE A 1 197 ? -13.479 7.324 -11.233 1.00 71.06 197 ILE A C 1
ATOM 1534 O O . ILE A 1 197 ? -12.448 7.832 -11.698 1.00 71.06 197 ILE A O 1
ATOM 1538 N N . ASP A 1 198 ? -14.660 7.915 -11.093 1.00 56.66 198 ASP A N 1
ATOM 1539 C CA . ASP A 1 198 ? -14.930 9.336 -11.275 1.00 56.66 198 ASP A CA 1
ATOM 1540 C C . ASP A 1 198 ? -14.827 10.045 -9.919 1.00 56.66 198 ASP A C 1
ATOM 1542 O O . ASP A 1 198 ? -15.524 9.683 -8.942 1.00 56.66 198 ASP A O 1
#

Foldseek 3Di:
DDDDDDDDDDDDDDDDDDDDDDDDDPPPPPPDDPDPDVVVVVVVVPPDPADPPVPVVVVVVVVVVVVVVVVLQVCFQQPPLVSHDPVQHDDLNVLLLQLLLQADQCLVVLVVVLVVLVVQCPPPDPCSVVVSVVVVVVSVVVLVVVLVVSLVVSQVVSCVVVVDGDDPCSSVVSSVSSNDDQVPDTRHHPDYHNDDDD

Mean predicted aligned error: 15.4 Å

Nearest PDB structures (foldseek):
  4x3n-assembly1_B  TM=3.114E-01  e=6.964E+00  Dictyostelium discoideum

Sequence (198 aa):
MFGRSKDSVVETPQATPEVSEVLATGETAKKGRPTPKRKEAEAALRRPLVPEDRKSAKKEARNQAREERARVRAAQMAGDESALPPKDRGPVKSYIRDIVDSRLNVGELILPLMLVVLVLTFLPVRALQFGGLLVVWLILVAGVIDSALLWRRVKRKVTAKFGTPPPKGSAFYTVMRSFQMRMSRIPRPKVKRGAAID

Secondary structure (DSSP, 8-state):
------------------------------S-SPPPPHHHHHHHH---SS-S-HHHHHHHHHHHHHHHHHHHHHHHHHT-TTTS-TTT-SHHHHHHHHHHHTS--THHHHHHHHHHHHHHHTS--HHHHHHHHHHHHHHHHHHHHHHHHHHHHHHHHHHHHHSSPPPTTHHHHHHHHHHS-TTT-SSPP-SPTT----

pLDDT: mean 76.47, std 16.34, range [33.16, 93.19]